Protein AF-F2JYA9-F1 (afdb_monomer_lite)

Structure (mmCIF, N/CA/C/O backbone):
data_AF-F2JYA9-F1
#
_entry.id   AF-F2JYA9-F1
#
loop_
_atom_site.group_PDB
_atom_site.id
_atom_site.type_symbol
_atom_site.label_atom_id
_atom_site.label_alt_id
_atom_site.label_comp_id
_atom_site.label_asym_id
_atom_site.label_entity_id
_atom_site.label_seq_id
_atom_site.pdbx_PDB_ins_code
_atom_site.Cartn_x
_atom_site.Cartn_y
_atom_site.Cartn_z
_atom_site.occupancy
_atom_site.B_iso_or_equiv
_atom_site.auth_seq_id
_atom_site.auth_comp_id
_atom_site.auth_asym_id
_atom_site.auth_atom_id
_atom_site.pdbx_PDB_model_num
ATOM 1 N N . MET A 1 1 ? -6.210 24.241 5.974 1.00 37.47 1 MET A N 1
ATOM 2 C CA . MET A 1 1 ? -5.836 22.935 5.400 1.00 37.47 1 MET A CA 1
ATOM 3 C C . MET A 1 1 ? -5.416 22.070 6.568 1.00 37.47 1 MET A C 1
ATOM 5 O O . MET A 1 1 ? -4.542 22.486 7.319 1.00 37.47 1 MET A O 1
ATOM 9 N N . ALA A 1 2 ? -6.164 21.007 6.847 1.00 42.03 2 ALA A N 1
ATOM 10 C CA . ALA A 1 2 ? -5.868 20.119 7.961 1.00 42.03 2 ALA A CA 1
ATOM 11 C C . ALA A 1 2 ? -4.966 19.018 7.415 1.00 42.03 2 ALA A C 1
ATOM 13 O O . ALA A 1 2 ? -5.499 18.067 6.872 1.00 42.03 2 ALA A O 1
ATOM 14 N N . ASN A 1 3 ? -3.644 19.187 7.529 1.00 52.91 3 ASN A N 1
ATOM 15 C CA . ASN A 1 3 ? -2.699 18.127 7.184 1.00 52.91 3 ASN A CA 1
ATOM 16 C C . ASN A 1 3 ? -3.087 16.875 7.972 1.00 52.91 3 ASN A C 1
ATOM 18 O O . ASN A 1 3 ? -3.099 16.909 9.210 1.00 52.91 3 ASN A O 1
ATOM 22 N N . LEU A 1 4 ? -3.413 15.799 7.265 1.00 63.56 4 LEU A N 1
ATOM 23 C CA . LEU A 1 4 ? -3.600 14.467 7.817 1.00 63.56 4 LEU A CA 1
ATOM 24 C C . LEU A 1 4 ? -2.398 14.127 8.715 1.00 63.56 4 LEU A C 1
ATOM 26 O O . LEU A 1 4 ? -1.294 13.888 8.241 1.00 63.56 4 LEU A O 1
ATOM 30 N N . LYS A 1 5 ? -2.584 14.143 10.041 1.00 73.75 5 LYS A N 1
ATOM 31 C CA . LYS A 1 5 ? -1.550 13.730 11.006 1.00 73.75 5 LYS A CA 1
ATOM 32 C C . LYS A 1 5 ? -1.657 12.234 11.276 1.00 73.75 5 LYS A C 1
ATOM 34 O O . LYS A 1 5 ? -1.834 11.818 12.421 1.00 73.75 5 LYS A O 1
ATOM 39 N N . ALA A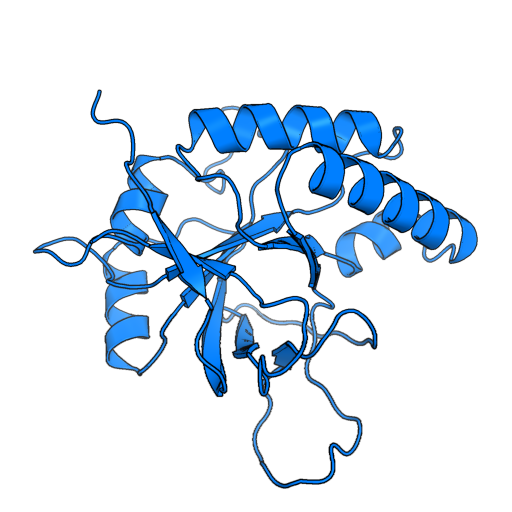 1 6 ? -1.618 11.442 10.211 1.00 84.50 6 ALA A N 1
ATOM 40 C CA . ALA A 1 6 ? -1.611 9.997 10.339 1.00 84.50 6 ALA A CA 1
ATOM 41 C C . ALA A 1 6 ? -0.337 9.537 11.061 1.00 84.50 6 ALA A C 1
ATOM 43 O O . ALA A 1 6 ? 0.747 10.099 10.895 1.00 84.50 6 ALA A O 1
ATOM 44 N N . GLN A 1 7 ? -0.496 8.532 11.909 1.00 90.25 7 GLN A N 1
ATOM 45 C CA . GLN A 1 7 ? 0.574 7.890 12.655 1.00 90.25 7 GLN A CA 1
ATOM 46 C C . GLN A 1 7 ? 0.842 6.507 12.070 1.00 90.25 7 GLN A C 1
ATOM 48 O O . GLN A 1 7 ? 0.035 5.971 11.317 1.00 90.25 7 GLN A O 1
ATOM 53 N N . THR A 1 8 ? 1.984 5.929 12.429 1.00 92.25 8 THR A N 1
ATOM 54 C CA . THR A 1 8 ? 2.369 4.571 12.041 1.00 92.25 8 THR A CA 1
ATOM 55 C C . THR A 1 8 ? 2.335 3.649 13.250 1.00 92.25 8 THR A C 1
ATOM 57 O O . THR A 1 8 ? 2.809 4.008 14.330 1.00 92.25 8 THR A O 1
ATOM 60 N N . GLU A 1 9 ? 1.842 2.433 13.063 1.00 93.69 9 GLU A N 1
ATOM 61 C CA . GLU A 1 9 ? 1.969 1.353 14.037 1.00 93.69 9 GLU A CA 1
ATOM 62 C C . GLU A 1 9 ? 2.222 0.016 13.339 1.00 93.69 9 GLU A C 1
ATOM 64 O O . GLU A 1 9 ? 2.080 -0.113 12.120 1.00 93.69 9 GLU A O 1
ATOM 69 N N . ASN A 1 10 ? 2.622 -0.985 14.122 1.00 92.12 10 ASN A N 1
ATOM 70 C CA . ASN A 1 10 ? 2.734 -2.342 13.610 1.00 92.12 10 ASN A CA 1
ATOM 71 C C . ASN A 1 10 ? 1.337 -2.877 13.313 1.00 92.12 10 ASN A C 1
ATOM 73 O O . ASN A 1 10 ? 0.448 -2.825 14.163 1.00 92.12 10 ASN A O 1
ATOM 77 N N . ALA A 1 11 ? 1.182 -3.449 12.129 1.00 90.75 11 ALA A N 1
ATOM 78 C CA . ALA A 1 11 ? -0.039 -4.123 11.765 1.00 90.75 11 ALA A CA 1
ATOM 79 C C . ALA A 1 11 ? -0.266 -5.351 12.657 1.00 90.75 11 ALA A C 1
ATOM 81 O O . ALA A 1 11 ? 0.679 -6.066 13.011 1.00 90.75 11 ALA A O 1
ATOM 82 N N . LYS A 1 12 ? -1.515 -5.602 13.041 1.00 90.06 12 LYS A N 1
ATOM 83 C CA . LYS A 1 12 ? -1.840 -6.770 13.863 1.00 90.06 12 LYS A CA 1
ATOM 84 C C . LYS A 1 12 ? -1.692 -8.050 13.045 1.00 90.06 12 LYS A C 1
ATOM 86 O O . LYS A 1 12 ? -2.008 -8.079 11.857 1.00 90.06 12 LYS A O 1
ATOM 91 N N . ALA A 1 13 ? -1.223 -9.104 13.705 1.00 85.94 13 ALA A N 1
ATOM 92 C CA . ALA A 1 13 ? -1.225 -10.442 13.134 1.00 85.94 13 ALA A CA 1
ATOM 93 C C . ALA A 1 13 ? -2.662 -10.873 12.820 1.00 85.94 13 ALA A C 1
ATOM 95 O O . ALA A 1 13 ? -3.571 -10.553 13.592 1.00 85.94 13 ALA A O 1
ATOM 96 N N . ASN A 1 14 ? -2.861 -11.597 11.720 1.00 84.62 14 ASN A N 1
ATOM 97 C CA . ASN A 1 14 ? -4.168 -12.133 11.321 1.00 84.62 14 ASN A CA 1
ATOM 98 C C . ASN A 1 14 ? -5.249 -11.062 11.073 1.00 84.62 14 ASN A C 1
ATOM 100 O O . ASN A 1 14 ? -6.431 -11.387 10.951 1.00 84.62 14 ASN A O 1
ATOM 104 N N . ALA A 1 15 ? -4.855 -9.785 10.964 1.00 86.56 15 ALA A N 1
ATOM 105 C CA . ALA A 1 15 ? -5.775 -8.697 10.669 1.00 86.56 15 ALA A CA 1
ATOM 106 C C . ALA A 1 15 ? -6.407 -8.899 9.296 1.00 86.56 15 ALA A C 1
ATOM 108 O O . ALA A 1 15 ? -5.710 -9.219 8.334 1.00 86.56 15 ALA A O 1
ATOM 109 N N . LYS A 1 16 ? -7.713 -8.662 9.193 1.00 88.62 16 LYS A N 1
ATOM 110 C CA . LYS A 1 16 ? -8.458 -8.742 7.934 1.00 88.62 16 LYS A CA 1
ATOM 111 C C . LYS A 1 16 ? -8.564 -7.360 7.295 1.00 88.62 16 LYS A C 1
ATOM 113 O O . LYS A 1 16 ? -8.821 -6.376 7.982 1.00 88.62 16 LYS A O 1
ATOM 118 N N . GLY A 1 17 ? -8.418 -7.272 5.986 1.00 89.31 17 GLY A N 1
ATOM 119 C CA . GLY A 1 17 ? -8.496 -6.043 5.211 1.00 89.31 17 GLY A CA 1
ATOM 120 C C . GLY A 1 17 ? -9.062 -6.276 3.817 1.00 89.31 17 GLY A C 1
ATOM 121 O O . GLY A 1 17 ? -9.385 -7.401 3.433 1.00 89.31 17 GLY A O 1
ATOM 122 N N . PHE A 1 18 ? -9.238 -5.194 3.072 1.00 85.75 18 PHE A N 1
ATOM 123 C CA . PHE A 1 18 ? -9.673 -5.248 1.678 1.00 85.75 18 PHE A CA 1
ATOM 124 C C . PHE A 1 18 ? -8.822 -4.331 0.806 1.00 85.75 18 PHE A C 1
ATOM 126 O O . PHE A 1 18 ? -8.267 -3.352 1.302 1.00 85.75 18 PHE A O 1
ATOM 133 N N . VAL A 1 19 ? -8.730 -4.644 -0.482 1.00 87.88 19 VAL A N 1
ATOM 134 C CA . VAL A 1 19 ? -8.016 -3.853 -1.487 1.00 87.88 19 VAL A CA 1
ATOM 135 C C . VAL A 1 19 ? -9.008 -3.008 -2.279 1.00 87.88 19 VAL A C 1
ATOM 137 O O . VAL A 1 19 ? -10.057 -3.513 -2.683 1.00 87.88 19 VAL A O 1
ATOM 140 N N . ALA A 1 20 ? -8.670 -1.738 -2.495 1.00 85.50 20 ALA A N 1
ATOM 141 C CA . ALA A 1 20 ? -9.471 -0.772 -3.234 1.00 85.50 20 ALA A CA 1
ATOM 142 C C . ALA A 1 20 ? -8.626 -0.016 -4.272 1.00 85.50 20 ALA A C 1
ATOM 144 O O . ALA A 1 20 ? -7.736 0.771 -3.931 1.00 85.50 20 ALA A O 1
ATOM 145 N N . ASP A 1 21 ? -8.962 -0.226 -5.539 1.00 82.56 21 ASP A N 1
ATOM 146 C CA . ASP A 1 21 ? -8.451 0.498 -6.706 1.00 82.56 21 ASP A CA 1
ATOM 147 C C . ASP A 1 21 ? -9.206 1.823 -6.941 1.00 82.56 21 ASP A C 1
ATOM 149 O O . ASP A 1 21 ? -8.619 2.815 -7.379 1.00 82.56 21 ASP A O 1
ATOM 153 N N . GLY A 1 22 ? -10.485 1.877 -6.560 1.00 78.75 22 GLY A N 1
ATOM 154 C CA . GLY A 1 22 ? -11.345 3.061 -6.597 1.00 78.75 22 GLY A CA 1
ATOM 155 C C . GLY A 1 22 ? -11.531 3.782 -5.257 1.00 78.75 22 GLY A C 1
ATOM 156 O O . GLY A 1 22 ? -10.996 3.390 -4.220 1.00 78.75 22 GLY A O 1
ATOM 157 N N . VAL A 1 23 ? -12.329 4.856 -5.288 1.00 82.75 23 VAL A N 1
ATOM 158 C CA . VAL A 1 23 ? -12.627 5.685 -4.109 1.00 82.75 23 VAL A CA 1
ATOM 159 C C . VAL A 1 23 ? -13.373 4.893 -3.042 1.00 82.75 23 VAL A C 1
ATOM 161 O O . VAL A 1 23 ? -14.445 4.336 -3.288 1.00 82.75 23 VAL A O 1
ATOM 164 N N . VAL A 1 24 ? -12.851 4.937 -1.821 1.00 83.69 24 VAL A N 1
ATOM 165 C CA . VAL A 1 24 ? -13.486 4.385 -0.628 1.00 83.69 24 VAL A CA 1
ATOM 166 C C . VAL A 1 24 ? -14.217 5.497 0.109 1.00 83.69 24 VAL A C 1
ATOM 168 O O . VAL A 1 24 ? -13.619 6.387 0.715 1.00 83.69 24 VAL A O 1
ATOM 171 N N . THR A 1 25 ? -15.546 5.452 0.076 1.00 84.69 25 THR A N 1
ATOM 172 C CA . THR A 1 25 ? -16.363 6.387 0.854 1.00 84.69 25 THR A CA 1
ATOM 173 C C . THR A 1 25 ? -16.357 6.012 2.335 1.00 84.69 25 THR A C 1
ATOM 175 O O . THR A 1 25 ? -16.083 4.873 2.717 1.00 84.69 25 THR A O 1
ATOM 178 N N . TYR A 1 26 ? -16.727 6.970 3.184 1.00 80.94 26 TYR A N 1
ATOM 179 C CA . TYR A 1 26 ? -16.923 6.722 4.612 1.00 80.94 26 TYR A CA 1
ATOM 180 C C . TYR A 1 26 ? -17.895 5.562 4.882 1.00 80.94 26 TYR A C 1
ATOM 182 O O . TYR A 1 26 ? -17.612 4.720 5.731 1.00 80.94 26 TYR A O 1
ATOM 190 N N . ASP A 1 27 ? -19.015 5.496 4.156 1.00 80.19 27 ASP A N 1
ATOM 191 C CA . ASP A 1 27 ? -20.022 4.455 4.376 1.00 80.19 27 ASP A CA 1
ATOM 192 C C . ASP A 1 27 ? -19.477 3.064 4.037 1.00 80.19 27 ASP A C 1
ATOM 194 O O . ASP A 1 27 ? -19.716 2.123 4.792 1.00 80.19 27 ASP A O 1
ATOM 198 N N . VAL A 1 28 ? -18.672 2.948 2.973 1.00 85.62 28 VAL A N 1
ATOM 199 C CA . VAL A 1 28 ? -17.975 1.699 2.631 1.00 85.62 28 VAL A CA 1
ATOM 200 C C . VAL A 1 28 ? -16.981 1.331 3.731 1.00 85.62 28 VAL A C 1
ATOM 202 O O . VAL A 1 28 ? -17.030 0.222 4.257 1.00 85.62 28 VAL A O 1
ATOM 205 N N . ALA A 1 29 ? -16.114 2.258 4.145 1.00 87.06 29 ALA A N 1
ATOM 206 C CA . ALA A 1 29 ? -15.124 1.986 5.187 1.00 87.06 29 ALA A CA 1
ATOM 207 C C . ALA A 1 29 ? -15.783 1.542 6.509 1.00 87.06 29 ALA A C 1
ATOM 209 O O . ALA A 1 29 ? -15.346 0.581 7.146 1.00 87.06 29 ALA A O 1
ATOM 210 N N . LYS A 1 30 ? -16.883 2.197 6.894 1.00 86.00 30 LYS A N 1
ATOM 211 C CA . LYS A 1 30 ? -17.660 1.861 8.089 1.00 86.00 30 LYS A CA 1
ATOM 212 C C . LYS A 1 30 ? -18.347 0.498 7.983 1.00 86.00 30 LYS A C 1
ATOM 214 O O . LYS A 1 30 ? -18.369 -0.238 8.971 1.00 86.00 30 LYS A O 1
ATOM 219 N N . ASP A 1 31 ? -18.919 0.170 6.829 1.00 85.81 31 ASP A N 1
ATOM 220 C CA . ASP A 1 31 ? -19.561 -1.126 6.601 1.00 85.81 31 ASP A CA 1
ATOM 221 C C . ASP A 1 31 ? -18.548 -2.268 6.767 1.00 85.81 31 ASP A C 1
ATOM 223 O O . ASP A 1 31 ? -18.742 -3.158 7.597 1.00 85.81 31 ASP A O 1
ATOM 227 N N . TYR A 1 32 ? -17.390 -2.168 6.110 1.00 86.06 32 TYR A N 1
ATOM 228 C CA . TYR A 1 32 ? -16.315 -3.154 6.250 1.00 86.06 32 TYR A CA 1
ATOM 229 C C . TYR A 1 32 ? -15.787 -3.230 7.686 1.00 86.06 32 TYR A C 1
ATOM 231 O O . TYR A 1 32 ? -15.584 -4.325 8.218 1.00 86.06 32 TYR A O 1
ATOM 239 N N . LYS A 1 33 ? -15.648 -2.094 8.378 1.00 91.00 33 LYS A N 1
ATOM 240 C CA . LYS A 1 33 ? -15.293 -2.096 9.802 1.00 91.00 33 LYS A CA 1
ATOM 241 C C . LYS A 1 33 ? -16.298 -2.881 10.647 1.00 91.00 33 LYS A C 1
ATOM 243 O O . LYS A 1 33 ? -15.895 -3.643 11.526 1.00 91.00 33 LYS A O 1
ATOM 248 N N . SER A 1 34 ? -17.596 -2.731 10.374 1.00 87.88 34 SER A N 1
ATOM 249 C CA . SER A 1 34 ? -18.664 -3.455 11.080 1.00 87.88 34 SER A CA 1
ATOM 250 C C . SER A 1 34 ? -18.635 -4.968 10.831 1.00 87.88 34 SER A C 1
ATOM 252 O O . SER A 1 34 ? -19.058 -5.741 11.688 1.00 87.88 34 SER A O 1
ATOM 254 N N . GLN A 1 35 ? -18.055 -5.389 9.705 1.00 85.81 35 GLN A N 1
ATOM 255 C CA . GLN A 1 35 ? -17.828 -6.787 9.335 1.00 85.81 35 GLN A CA 1
ATOM 256 C C . GLN A 1 35 ? -16.493 -7.345 9.868 1.00 85.81 35 GLN A C 1
ATOM 258 O O . GLN A 1 35 ? -16.093 -8.453 9.508 1.00 85.81 35 GLN A O 1
ATOM 263 N N . GLY A 1 36 ? -15.791 -6.591 10.721 1.00 88.31 36 GLY A N 1
ATOM 264 C CA . GLY A 1 36 ? -14.552 -7.023 11.369 1.00 88.31 36 GLY A CA 1
ATOM 265 C C . GLY A 1 36 ? -13.279 -6.762 10.565 1.00 88.31 36 GLY A C 1
ATOM 266 O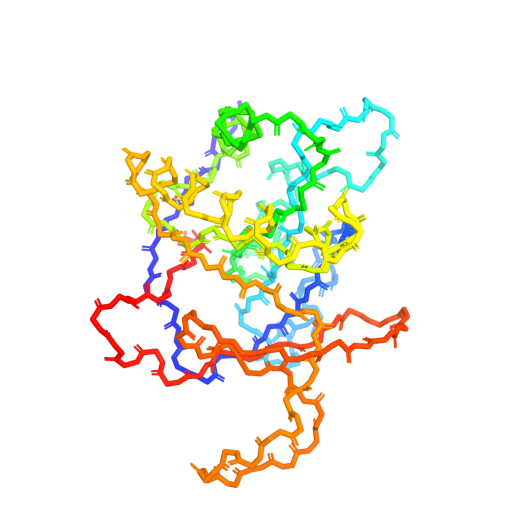 O . GLY A 1 36 ? -12.229 -7.285 10.926 1.00 88.31 36 GLY A O 1
ATOM 267 N N . TYR A 1 37 ? -13.339 -5.963 9.496 1.00 90.06 37 TYR A N 1
ATOM 268 C CA . TYR A 1 37 ? -12.133 -5.525 8.796 1.00 90.06 37 TYR A CA 1
ATOM 269 C C . TYR A 1 37 ? -11.381 -4.478 9.629 1.00 90.06 37 TYR A C 1
ATOM 271 O O . TYR A 1 37 ? -11.962 -3.654 10.340 1.00 90.06 37 TYR A O 1
ATOM 279 N N . GLU A 1 38 ? -10.060 -4.512 9.542 1.00 94.56 38 GLU A N 1
ATOM 280 C CA . GLU A 1 38 ? -9.146 -3.676 10.313 1.00 94.56 38 GLU A CA 1
ATOM 281 C C . GLU A 1 38 ? -8.366 -2.697 9.442 1.00 94.56 38 GLU A C 1
ATOM 283 O O . GLU A 1 38 ? -7.985 -1.642 9.945 1.00 94.56 38 GLU A O 1
ATOM 288 N N . PHE A 1 39 ? -8.171 -2.995 8.154 1.00 94.88 39 PHE A N 1
ATOM 289 C CA . PHE A 1 39 ? -7.450 -2.112 7.241 1.00 94.88 39 PHE A CA 1
ATOM 290 C C . PHE A 1 39 ? -8.026 -2.081 5.820 1.00 94.88 39 PHE A C 1
ATOM 292 O O . PHE A 1 39 ? -8.706 -3.004 5.371 1.00 94.88 39 PHE A O 1
ATOM 299 N N . CYS A 1 40 ? -7.709 -1.004 5.107 1.00 93.94 40 CYS A N 1
ATOM 300 C CA . CYS A 1 40 ? -7.927 -0.821 3.679 1.00 93.94 40 CYS A CA 1
ATOM 301 C C . CYS A 1 40 ? -6.566 -0.685 2.989 1.00 93.94 40 CYS A C 1
ATOM 303 O O . CYS A 1 40 ? -5.764 0.181 3.343 1.00 93.94 40 CYS A O 1
ATOM 305 N N . MET A 1 41 ? -6.319 -1.517 1.985 1.00 94.06 41 MET A N 1
ATOM 306 C CA . MET A 1 41 ? -5.184 -1.406 1.084 1.00 94.06 41 MET A CA 1
ATOM 307 C C . MET A 1 41 ? -5.605 -0.589 -0.140 1.00 94.06 41 MET A C 1
ATOM 309 O O . MET A 1 41 ? -6.376 -1.055 -0.972 1.00 94.06 41 MET A O 1
ATOM 313 N N . ARG A 1 42 ? -5.170 0.668 -0.209 1.00 93.06 42 ARG A N 1
ATOM 314 C CA . ARG A 1 42 ? -5.666 1.658 -1.168 1.00 93.06 42 ARG A CA 1
ATOM 315 C C . ARG A 1 42 ? -4.637 1.929 -2.257 1.00 93.06 42 ARG A C 1
ATOM 317 O O . ARG A 1 42 ? -3.521 2.338 -1.933 1.00 93.06 42 ARG A O 1
ATOM 324 N N . THR A 1 43 ? -5.029 1.776 -3.520 1.00 91.06 43 THR A N 1
ATOM 325 C CA . THR A 1 43 ? -4.173 2.114 -4.664 1.00 91.06 43 THR A CA 1
ATOM 326 C C . THR A 1 43 ? -3.853 3.610 -4.706 1.00 91.06 43 THR A C 1
ATOM 328 O O . THR A 1 43 ? -4.741 4.464 -4.685 1.00 91.06 43 THR A O 1
ATOM 331 N N . ILE A 1 44 ? -2.567 3.934 -4.789 1.00 91.62 44 ILE A N 1
ATOM 332 C CA . ILE A 1 44 ? -2.018 5.273 -4.958 1.00 91.62 44 ILE A CA 1
ATOM 333 C C . ILE A 1 44 ? -1.419 5.354 -6.359 1.00 91.62 44 ILE A C 1
ATOM 335 O O . ILE A 1 44 ? -0.360 4.792 -6.630 1.00 91.62 44 ILE A O 1
ATOM 339 N N . LYS A 1 45 ? -2.101 6.077 -7.249 1.00 87.31 45 LYS A N 1
ATOM 340 C CA . LYS A 1 45 ? -1.625 6.306 -8.616 1.00 87.31 45 LYS A CA 1
ATOM 341 C C . LYS A 1 45 ? -0.455 7.289 -8.624 1.00 87.31 45 LYS A C 1
ATOM 343 O O . LYS A 1 45 ? -0.524 8.336 -7.975 1.00 87.31 45 LYS A O 1
ATOM 348 N N . LEU A 1 46 ? 0.598 6.943 -9.364 1.00 83.62 46 LEU A N 1
ATOM 349 C CA . LEU A 1 46 ? 1.830 7.733 -9.462 1.00 83.62 46 LEU A CA 1
ATOM 350 C C . LEU A 1 46 ? 1.684 8.941 -10.389 1.00 83.62 46 LEU A C 1
ATOM 352 O O . LEU A 1 46 ? 2.202 10.010 -10.076 1.00 83.62 46 LEU A O 1
ATOM 356 N N . ASP A 1 47 ? 0.941 8.770 -11.482 1.00 77.81 47 ASP A N 1
ATOM 357 C CA . ASP A 1 47 ? 0.634 9.817 -12.458 1.00 77.81 47 ASP A CA 1
ATOM 358 C C . ASP A 1 47 ? -0.885 9.893 -12.695 1.00 77.81 47 ASP A C 1
ATOM 360 O O . ASP A 1 47 ? -1.416 9.347 -13.666 1.00 77.81 47 ASP A O 1
ATOM 364 N N . PRO A 1 48 ? -1.634 10.458 -11.736 1.00 76.56 48 PRO A N 1
ATOM 365 C CA . PRO A 1 48 ? -3.072 10.585 -11.871 1.00 76.56 48 PRO A CA 1
ATOM 366 C C . PRO A 1 48 ? -3.420 11.652 -12.911 1.00 76.56 48 PRO A C 1
ATOM 368 O O . PRO A 1 48 ? -2.949 12.784 -12.821 1.00 76.56 48 PRO A O 1
ATOM 371 N N . GLN A 1 49 ? -4.313 11.320 -13.843 1.00 75.19 49 GLN A N 1
ATOM 372 C CA . GLN A 1 49 ? -4.976 12.337 -14.659 1.00 75.19 49 GLN A CA 1
ATOM 373 C C . GLN A 1 49 ? -5.911 13.172 -13.769 1.00 75.19 49 GLN A C 1
ATOM 375 O O . GLN A 1 49 ? -6.554 12.634 -12.865 1.00 75.19 49 GLN A O 1
ATOM 380 N N . ASP A 1 50 ? -5.987 14.484 -14.013 1.00 66.31 50 ASP A N 1
ATOM 381 C CA . ASP A 1 50 ? -6.745 15.429 -13.173 1.00 66.31 50 ASP A CA 1
ATOM 382 C C . ASP A 1 50 ? -8.252 15.111 -13.087 1.00 66.31 50 ASP A C 1
ATOM 384 O O . ASP A 1 50 ? -8.921 15.510 -12.131 1.00 66.31 50 ASP A O 1
ATOM 388 N N . ASP A 1 51 ? -8.798 14.404 -14.075 1.00 74.06 51 ASP A N 1
ATOM 389 C CA . ASP A 1 51 ? -10.208 14.027 -14.176 1.00 74.06 51 ASP A CA 1
ATOM 390 C C . ASP A 1 51 ? -10.504 12.593 -13.717 1.00 74.06 51 ASP A C 1
ATOM 392 O O . ASP A 1 51 ? -11.670 12.195 -13.705 1.00 74.06 51 ASP A O 1
ATOM 396 N N . ASP A 1 52 ? -9.491 11.824 -13.308 1.00 77.56 52 ASP A N 1
ATOM 397 C CA . ASP A 1 52 ? -9.674 10.439 -12.892 1.00 77.56 52 ASP A CA 1
ATOM 398 C C . ASP A 1 52 ? -10.328 10.370 -11.495 1.00 77.56 52 ASP A C 1
ATOM 400 O O . ASP A 1 52 ? -9.699 10.675 -10.474 1.00 77.56 52 ASP A O 1
ATOM 404 N N . PRO A 1 53 ? -11.597 9.924 -11.401 1.00 71.31 53 PRO A N 1
ATOM 405 C CA . PRO A 1 53 ? -12.323 9.907 -10.142 1.00 71.31 53 PRO A CA 1
ATOM 406 C C . PRO A 1 53 ? -11.819 8.825 -9.185 1.00 71.31 53 PRO A C 1
ATOM 408 O O . PRO A 1 53 ? -12.239 8.825 -8.036 1.00 71.31 53 PRO A O 1
ATOM 411 N N . SER A 1 54 ? -10.961 7.897 -9.626 1.00 77.88 54 SER A N 1
ATOM 412 C CA . SER A 1 54 ? -10.378 6.838 -8.788 1.00 77.88 54 SER A CA 1
ATOM 413 C C . SER A 1 54 ? -9.124 7.284 -8.032 1.00 77.88 54 SER A C 1
ATOM 415 O O . SER A 1 54 ? -8.558 6.516 -7.253 1.00 77.88 54 SER A O 1
ATOM 417 N N . VAL A 1 55 ? -8.681 8.523 -8.232 1.00 85.44 55 VAL A N 1
ATOM 418 C CA . VAL A 1 55 ? -7.463 9.065 -7.635 1.00 85.44 55 VAL A CA 1
ATOM 419 C C . VAL A 1 55 ? -7.658 9.310 -6.142 1.00 85.44 55 VAL A C 1
ATOM 421 O O . VAL A 1 55 ? -8.528 10.074 -5.727 1.00 85.44 55 VAL A O 1
ATOM 424 N N . ALA A 1 56 ? -6.801 8.692 -5.325 1.00 87.88 56 ALA A N 1
ATOM 425 C CA . ALA A 1 56 ? -6.849 8.854 -3.878 1.00 87.88 56 ALA A CA 1
ATOM 426 C C . ALA A 1 56 ? -6.664 10.324 -3.472 1.00 87.88 56 ALA A C 1
ATOM 428 O O . ALA A 1 56 ? -5.758 11.001 -3.969 1.00 87.88 56 ALA A O 1
ATOM 429 N N . THR A 1 57 ? -7.485 10.808 -2.539 1.00 89.38 57 THR A N 1
ATOM 430 C CA . THR A 1 57 ? -7.398 12.181 -2.004 1.00 89.38 57 THR A CA 1
ATOM 431 C C . THR A 1 57 ? -7.159 12.185 -0.498 1.00 89.38 57 THR A C 1
ATOM 433 O O . THR A 1 57 ? -7.599 11.279 0.204 1.00 89.38 57 THR A O 1
ATOM 436 N N . GLU A 1 58 ? -6.540 13.241 0.040 1.00 89.50 58 GLU A N 1
ATOM 437 C CA . GLU A 1 58 ? -6.343 13.393 1.495 1.00 89.50 58 GLU A CA 1
ATOM 438 C C . GLU A 1 58 ? -7.667 13.257 2.273 1.00 89.50 58 GLU A C 1
ATOM 440 O O . GLU A 1 58 ? -7.729 12.605 3.315 1.00 89.50 58 GLU A O 1
ATOM 445 N N . ARG A 1 59 ? -8.761 13.818 1.736 1.00 87.06 59 ARG A N 1
ATOM 446 C CA . ARG A 1 59 ? -10.098 13.730 2.341 1.00 87.06 59 ARG A CA 1
ATOM 447 C C . ARG A 1 59 ? -10.614 12.294 2.398 1.00 87.06 59 ARG A C 1
ATOM 449 O O . ARG A 1 59 ? -11.225 11.915 3.394 1.00 87.06 59 ARG A O 1
ATOM 456 N N . GLU A 1 60 ? -10.398 11.523 1.339 1.00 89.06 60 GLU A N 1
ATOM 457 C CA . GLU A 1 60 ? -10.760 10.108 1.293 1.00 89.06 60 GLU A CA 1
ATOM 458 C C . GLU A 1 60 ? -9.979 9.317 2.348 1.00 89.06 60 GLU A C 1
ATOM 460 O O . GLU A 1 60 ? -10.580 8.634 3.174 1.00 89.06 60 GLU A O 1
ATOM 465 N N . LEU A 1 61 ? -8.653 9.478 2.387 1.00 91.81 61 LEU A N 1
ATOM 466 C CA . LEU A 1 61 ? -7.792 8.773 3.341 1.00 91.81 61 LEU A CA 1
ATOM 467 C C . LEU A 1 61 ? -8.122 9.138 4.795 1.00 91.81 61 LEU A C 1
ATOM 469 O O . LEU A 1 61 ? -8.149 8.265 5.665 1.00 91.81 61 LEU A O 1
ATOM 473 N N . PHE A 1 62 ? -8.442 10.409 5.058 1.00 89.56 62 PHE A N 1
ATOM 474 C CA . PHE A 1 62 ? -8.971 10.841 6.351 1.00 89.56 62 PHE A CA 1
ATOM 475 C C . PHE A 1 62 ? -10.285 10.125 6.689 1.00 89.56 62 PHE A C 1
ATOM 477 O O . PHE A 1 62 ? -10.461 9.657 7.814 1.00 89.56 62 PHE A O 1
ATOM 484 N N . GLY A 1 63 ? -11.200 10.020 5.721 1.00 88.00 63 GLY A N 1
ATOM 485 C CA . GLY A 1 63 ? -12.473 9.317 5.871 1.00 88.00 63 GLY A CA 1
ATOM 486 C C . GLY A 1 63 ? -12.306 7.826 6.167 1.00 88.00 63 GLY A C 1
ATOM 487 O O . GLY A 1 63 ? -13.053 7.293 6.982 1.00 88.00 63 GLY A O 1
ATOM 488 N N . ILE A 1 64 ? -11.304 7.167 5.582 1.00 90.69 64 ILE A N 1
ATOM 489 C CA . ILE A 1 64 ? -10.960 5.766 5.877 1.00 90.69 64 ILE A CA 1
ATOM 490 C C . ILE A 1 64 ? -10.461 5.623 7.324 1.00 90.69 64 ILE A C 1
ATOM 492 O O . ILE A 1 64 ? -10.953 4.769 8.066 1.00 90.69 64 ILE A O 1
ATOM 496 N N . MET A 1 65 ? -9.511 6.471 7.734 1.00 92.69 65 MET A N 1
ATOM 497 C CA . MET A 1 65 ? -8.770 6.294 8.990 1.00 92.69 65 MET A CA 1
ATOM 498 C C . MET A 1 65 ? -9.418 6.902 10.232 1.00 92.69 65 MET A C 1
ATOM 500 O O . MET A 1 65 ? -9.132 6.454 11.341 1.00 92.69 65 MET A O 1
ATOM 504 N N . SER A 1 66 ? -10.254 7.930 10.090 1.00 88.50 66 SER A N 1
ATOM 505 C CA . SER A 1 66 ? -10.793 8.652 11.245 1.00 88.50 66 SER A CA 1
ATOM 506 C C . SER A 1 66 ? -11.662 7.739 12.123 1.00 88.50 66 SER A C 1
ATOM 508 O O . SER A 1 66 ? -12.400 6.892 11.627 1.00 88.50 66 SER A O 1
ATOM 510 N N . THR A 1 67 ? -11.580 7.906 13.443 1.00 78.81 67 THR A N 1
ATOM 511 C CA . THR A 1 67 ? -12.287 7.093 14.452 1.00 78.81 67 THR A CA 1
ATOM 512 C C . THR A 1 67 ? -13.585 7.745 14.953 1.00 78.81 67 THR A C 1
ATOM 514 O O . THR A 1 67 ? -14.304 7.174 15.775 1.00 78.81 67 THR A O 1
ATOM 517 N N . GLY A 1 68 ? -13.900 8.955 14.471 1.00 69.12 68 GLY A N 1
ATOM 518 C CA . GLY A 1 68 ? -15.033 9.769 14.914 1.00 69.12 68 GLY A CA 1
ATOM 519 C C . GLY A 1 68 ? -16.307 9.620 14.075 1.00 69.12 68 GLY A C 1
ATOM 520 O O . GLY A 1 68 ? -16.409 8.803 13.161 1.00 69.12 68 GLY A O 1
ATOM 521 N N . LYS A 1 69 ? -17.310 10.463 14.366 1.00 59.50 69 LYS A N 1
ATOM 522 C CA . LYS A 1 69 ? -18.529 10.562 13.546 1.00 59.50 69 LYS A CA 1
ATOM 523 C C . LYS A 1 69 ? -18.145 10.995 12.126 1.00 59.50 69 LYS A C 1
ATOM 525 O O . LYS A 1 69 ? -17.818 12.160 11.924 1.00 59.50 69 LYS A O 1
ATOM 530 N N . GLY A 1 70 ? -18.204 10.070 11.169 1.00 64.06 70 GLY A N 1
ATOM 531 C CA . GLY A 1 70 ? -17.785 10.313 9.785 1.00 64.06 70 GLY A CA 1
ATOM 532 C C . GLY A 1 70 ? -16.452 9.670 9.384 1.00 64.06 70 GLY A C 1
ATOM 533 O O . GLY A 1 70 ? -15.983 9.956 8.287 1.00 64.06 70 GLY A O 1
ATOM 534 N N . GLY A 1 71 ? -15.854 8.820 10.230 1.00 73.94 71 GLY A N 1
ATOM 535 C CA . GLY A 1 71 ? -14.654 8.047 9.905 1.00 73.94 71 GLY A CA 1
ATOM 536 C C . GLY A 1 71 ? -14.831 6.520 9.958 1.00 73.94 71 GLY A C 1
ATOM 537 O O . GLY A 1 71 ? -15.574 5.992 10.787 1.00 73.94 71 GLY A O 1
ATOM 538 N N . GLY A 1 72 ? -14.164 5.809 9.051 1.00 81.12 72 GLY A N 1
ATOM 539 C CA . GLY A 1 72 ? -14.256 4.358 8.883 1.00 81.12 72 GLY A CA 1
ATOM 540 C C . GLY A 1 72 ? -13.505 3.535 9.931 1.00 81.12 72 GLY A C 1
ATOM 541 O O . GLY A 1 72 ? -13.754 2.338 10.044 1.00 81.12 72 GLY A O 1
ATOM 542 N N . ALA A 1 73 ? -12.621 4.156 10.720 1.00 89.44 73 ALA A N 1
ATOM 543 C CA . ALA A 1 73 ? -11.791 3.502 11.735 1.00 89.44 73 ALA A CA 1
ATOM 544 C C . ALA A 1 73 ? -11.012 2.274 11.209 1.00 89.44 73 ALA A C 1
ATOM 546 O O . ALA A 1 73 ? -10.839 1.272 11.922 1.00 89.44 73 ALA A O 1
ATOM 547 N N . LEU A 1 74 ? -10.570 2.344 9.951 1.00 94.19 74 LEU A N 1
ATOM 548 C CA . LEU A 1 74 ? -9.696 1.365 9.313 1.00 94.19 74 LEU A CA 1
ATOM 549 C C . LEU A 1 74 ? -8.284 1.928 9.217 1.00 94.19 74 LEU A C 1
ATOM 551 O O . LEU A 1 74 ? -8.098 3.095 8.885 1.00 94.19 74 LEU A O 1
ATOM 555 N N . SER A 1 75 ? -7.278 1.093 9.427 1.00 96.06 75 SER A N 1
ATOM 556 C CA . SER A 1 75 ? -5.912 1.463 9.075 1.00 96.06 75 SER A CA 1
ATOM 557 C C . SER A 1 75 ? -5.737 1.510 7.554 1.00 96.06 75 SER A C 1
ATOM 559 O O . SER A 1 75 ? -6.467 0.858 6.807 1.00 96.06 75 SER A O 1
ATOM 561 N N . LEU A 1 76 ? -4.760 2.270 7.076 1.00 95.50 76 LEU A N 1
ATOM 562 C CA . LEU A 1 76 ? -4.469 2.450 5.659 1.00 95.50 76 LEU A CA 1
ATOM 563 C C . LEU A 1 76 ? -3.140 1.791 5.281 1.00 95.50 76 LEU A C 1
ATOM 565 O O . LEU A 1 76 ? -2.112 2.021 5.923 1.00 95.50 76 LEU A O 1
ATOM 569 N N . MET A 1 77 ? -3.152 1.031 4.190 1.00 95.38 77 MET A N 1
ATOM 570 C CA . MET A 1 77 ? -1.955 0.522 3.523 1.00 95.38 77 MET A CA 1
ATOM 571 C C . MET A 1 77 ? -1.897 1.030 2.077 1.00 95.38 77 MET A C 1
ATOM 573 O O . MET A 1 77 ? -2.806 0.730 1.308 1.00 95.38 77 MET A O 1
ATOM 577 N N . PRO A 1 78 ? -0.864 1.779 1.670 1.00 94.31 78 PRO A N 1
ATOM 578 C CA . PRO A 1 78 ? -0.717 2.202 0.280 1.00 94.31 78 PRO A CA 1
ATOM 579 C C . PRO A 1 78 ? -0.324 1.029 -0.621 1.00 94.31 78 PRO A C 1
ATOM 581 O O . PRO A 1 78 ? 0.679 0.364 -0.357 1.00 94.31 78 PRO A O 1
ATOM 584 N N . LEU A 1 79 ? -1.094 0.811 -1.683 1.00 92.56 79 LEU A N 1
ATOM 585 C CA . LEU A 1 79 ? -0.760 -0.070 -2.801 1.00 92.56 79 LEU A CA 1
ATOM 586 C C . LEU A 1 79 ? -0.356 0.779 -4.000 1.00 92.56 79 LEU A C 1
ATOM 588 O O . LEU A 1 79 ? -0.931 1.836 -4.227 1.00 92.56 79 LEU A O 1
ATOM 592 N N . VAL A 1 80 ? 0.636 0.342 -4.754 1.00 90.88 80 VAL A N 1
ATOM 593 C CA . VAL A 1 80 ? 1.221 1.092 -5.858 1.00 90.88 80 VAL A CA 1
ATOM 594 C C . VAL A 1 80 ? 1.284 0.176 -7.060 1.00 90.88 80 VAL A C 1
ATOM 596 O O . VAL A 1 80 ? 1.822 -0.924 -6.973 1.00 90.88 80 VAL A O 1
ATOM 599 N N . GLU A 1 81 ? 0.741 0.645 -8.170 1.00 87.12 81 GLU A N 1
ATOM 600 C CA . GLU A 1 81 ? 0.854 -0.012 -9.466 1.00 87.12 81 GLU A CA 1
ATOM 601 C C . GLU A 1 81 ? 2.072 0.563 -10.193 1.00 87.12 81 GLU A C 1
ATOM 603 O O . GLU A 1 81 ? 2.326 1.769 -10.123 1.00 87.12 81 GLU A O 1
ATOM 608 N N . ALA A 1 82 ? 2.839 -0.292 -10.863 1.00 79.94 82 ALA A N 1
ATOM 609 C CA . ALA A 1 82 ? 3.903 0.145 -11.754 1.00 79.94 82 ALA A CA 1
ATOM 610 C C . ALA A 1 82 ? 3.271 0.722 -13.024 1.00 79.94 82 ALA A C 1
ATOM 612 O O . ALA A 1 82 ? 2.440 0.067 -13.655 1.00 79.94 82 ALA A O 1
ATOM 613 N N . VAL A 1 83 ? 3.627 1.958 -13.378 1.00 71.88 83 VAL A N 1
ATOM 614 C CA . VAL A 1 83 ? 2.881 2.717 -14.400 1.00 71.88 83 VAL A CA 1
ATOM 615 C C . VAL A 1 83 ? 3.699 2.914 -15.669 1.00 71.88 83 VAL A C 1
ATOM 617 O O . VAL A 1 83 ? 3.136 3.068 -16.753 1.00 71.88 83 VAL A O 1
ATOM 620 N N . THR A 1 84 ? 5.027 2.912 -15.567 1.00 68.81 84 THR A N 1
ATOM 621 C CA . THR A 1 84 ? 5.892 3.228 -16.702 1.00 68.81 84 THR A CA 1
ATOM 622 C C . THR A 1 84 ? 6.985 2.187 -16.884 1.00 68.81 84 THR A C 1
ATOM 624 O O . THR A 1 84 ? 7.538 1.682 -15.918 1.00 68.81 84 THR A O 1
ATOM 627 N N . GLU A 1 85 ? 7.375 1.916 -18.136 1.00 62.44 85 GLU A N 1
ATOM 628 C CA . GLU A 1 85 ? 8.613 1.167 -18.417 1.00 62.44 85 GLU A CA 1
ATOM 629 C C . GLU A 1 85 ? 9.875 1.973 -18.029 1.00 62.44 85 GLU A C 1
ATOM 631 O O . GLU A 1 85 ? 10.993 1.509 -18.268 1.00 62.44 85 GLU A O 1
ATOM 636 N N . GLN A 1 86 ? 9.720 3.197 -17.498 1.00 62.09 86 GLN A N 1
ATOM 637 C CA . GLN A 1 86 ? 10.843 4.008 -17.035 1.00 62.09 86 GLN A CA 1
ATOM 638 C C . GLN A 1 86 ? 11.472 3.388 -15.781 1.00 62.09 86 GLN A C 1
ATOM 640 O O . GLN A 1 86 ? 10.937 2.476 -15.155 1.00 62.09 86 GLN A O 1
ATOM 645 N N . GLU A 1 87 ? 12.664 3.878 -15.445 1.00 75.19 87 GLU A N 1
ATOM 646 C CA . GLU A 1 87 ? 13.455 3.418 -14.305 1.00 75.19 87 GLU A CA 1
ATOM 647 C C . GLU A 1 87 ? 12.630 3.494 -13.009 1.00 75.19 87 GLU A C 1
ATOM 649 O O . GLU A 1 87 ? 12.003 4.519 -12.727 1.00 75.19 87 GLU A O 1
ATOM 654 N N . ALA A 1 88 ? 12.678 2.444 -12.180 1.00 80.94 88 ALA A N 1
ATOM 655 C CA . ALA A 1 88 ? 11.924 2.349 -10.924 1.00 80.94 88 ALA A CA 1
ATOM 656 C C . ALA A 1 88 ? 12.149 3.557 -9.992 1.00 80.94 88 ALA A C 1
ATOM 658 O O . ALA A 1 88 ? 11.291 3.909 -9.181 1.00 80.94 88 ALA A O 1
ATOM 659 N N . ALA A 1 89 ? 13.295 4.231 -10.130 1.00 79.06 89 ALA A N 1
ATOM 660 C CA . ALA A 1 89 ? 13.623 5.463 -9.425 1.00 79.06 89 ALA A CA 1
ATOM 661 C C . ALA A 1 89 ? 12.660 6.627 -9.733 1.00 79.06 89 ALA A C 1
ATOM 663 O O . ALA A 1 89 ? 12.348 7.411 -8.834 1.00 79.06 89 ALA A O 1
ATOM 664 N N . THR A 1 90 ? 12.180 6.758 -10.973 1.00 84.12 90 THR A N 1
ATOM 665 C CA . THR A 1 90 ? 11.236 7.815 -11.364 1.00 84.12 90 THR A CA 1
ATOM 666 C C . THR A 1 90 ? 9.866 7.571 -10.750 1.00 84.12 90 THR A C 1
ATOM 668 O O . THR A 1 90 ? 9.319 8.469 -10.102 1.00 84.12 90 THR A O 1
ATOM 671 N N . ASP A 1 91 ? 9.352 6.349 -10.881 1.00 85.31 91 ASP A N 1
ATOM 672 C CA . ASP A 1 91 ? 8.087 5.934 -10.273 1.00 85.31 91 ASP A CA 1
ATOM 673 C C . ASP A 1 91 ? 8.142 6.134 -8.749 1.00 85.31 91 ASP A C 1
ATOM 675 O O . ASP A 1 91 ? 7.231 6.712 -8.147 1.00 85.31 91 ASP A O 1
ATOM 679 N N . ALA A 1 92 ? 9.260 5.772 -8.116 1.00 83.06 92 ALA A N 1
ATOM 680 C CA . ALA A 1 92 ? 9.413 5.910 -6.676 1.00 83.06 92 ALA A CA 1
ATOM 681 C C . ALA A 1 92 ? 9.520 7.382 -6.239 1.00 83.06 92 ALA A C 1
ATOM 683 O O . ALA A 1 92 ? 8.920 7.782 -5.239 1.00 83.06 92 ALA A O 1
ATOM 684 N N . ALA A 1 93 ? 10.210 8.232 -7.003 1.00 85.75 93 ALA A N 1
ATOM 685 C CA . ALA A 1 93 ? 10.265 9.668 -6.736 1.00 85.75 93 ALA A CA 1
ATOM 686 C C . ALA A 1 93 ? 8.886 10.341 -6.862 1.00 85.75 93 ALA A C 1
ATOM 688 O O . ALA A 1 93 ? 8.550 11.221 -6.060 1.00 85.75 93 ALA A O 1
ATOM 689 N N . ASN A 1 94 ? 8.078 9.929 -7.842 1.00 88.00 94 ASN A N 1
ATOM 690 C CA . ASN A 1 94 ? 6.706 10.408 -8.007 1.00 88.00 94 ASN A CA 1
ATOM 691 C C . ASN A 1 94 ? 5.809 9.932 -6.860 1.00 88.00 94 ASN A C 1
ATOM 693 O O . ASN A 1 94 ? 5.050 10.735 -6.307 1.00 88.00 94 ASN A O 1
ATOM 697 N N . LEU A 1 95 ? 5.972 8.678 -6.424 1.00 89.12 95 LEU A N 1
ATOM 698 C CA . LEU A 1 95 ? 5.277 8.157 -5.253 1.00 89.12 95 LEU A CA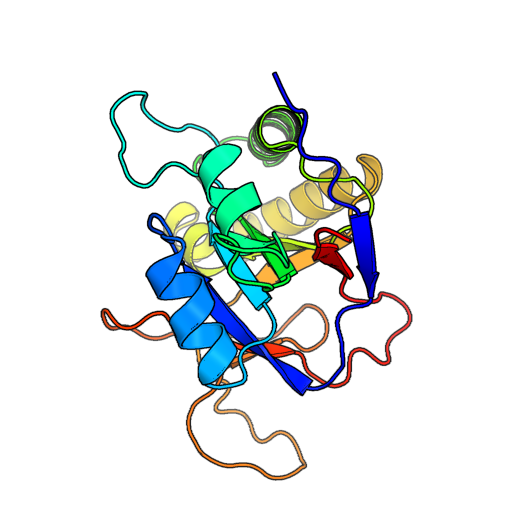 1
ATOM 699 C C . LEU A 1 95 ? 5.549 9.011 -4.019 1.00 89.12 95 LEU A C 1
ATOM 701 O O . LEU A 1 95 ? 4.604 9.419 -3.355 1.00 89.12 95 LEU A O 1
ATOM 705 N N . LEU A 1 96 ? 6.811 9.319 -3.709 1.00 88.56 96 LEU A N 1
ATOM 706 C CA . LEU A 1 96 ? 7.145 10.078 -2.499 1.00 88.56 96 LEU A CA 1
ATOM 707 C C . LEU A 1 96 ? 6.463 11.446 -2.454 1.00 88.56 96 LEU A C 1
ATOM 709 O O . LEU A 1 96 ? 5.881 11.804 -1.429 1.00 88.56 96 LEU A O 1
ATOM 713 N N . LYS A 1 97 ? 6.469 12.179 -3.574 1.00 89.25 97 LYS A N 1
ATOM 714 C CA . LYS A 1 97 ? 5.742 13.453 -3.689 1.00 89.25 97 LYS A CA 1
ATOM 715 C C . LYS A 1 97 ? 4.248 13.251 -3.459 1.00 89.25 97 LYS A C 1
ATOM 717 O O . LYS A 1 97 ? 3.603 14.057 -2.791 1.00 89.25 97 LYS A O 1
ATOM 722 N N . ARG A 1 98 ? 3.686 12.165 -3.996 1.00 89.88 98 ARG A N 1
ATOM 723 C CA . ARG A 1 98 ? 2.270 11.845 -3.825 1.00 89.88 98 ARG A CA 1
ATOM 724 C C . ARG A 1 98 ? 1.930 11.509 -2.375 1.00 89.88 98 ARG A C 1
ATOM 726 O O . ARG A 1 98 ? 0.931 12.010 -1.871 1.00 89.88 98 ARG A O 1
ATOM 733 N N . LEU A 1 99 ? 2.751 10.708 -1.700 1.00 91.19 99 LEU A N 1
ATOM 734 C CA . LEU A 1 99 ? 2.570 10.355 -0.290 1.00 91.19 99 LEU A CA 1
ATOM 735 C C . LEU A 1 99 ? 2.614 11.596 0.608 1.00 91.19 99 LEU A C 1
ATOM 737 O O . LEU A 1 99 ? 1.789 11.712 1.512 1.00 91.19 99 LEU A O 1
ATOM 741 N N . GLU A 1 100 ? 3.511 12.545 0.319 1.00 89.00 100 GLU A N 1
ATOM 742 C CA . GLU A 1 100 ? 3.589 13.826 1.029 1.00 89.00 100 GLU A CA 1
ATOM 743 C C . GLU A 1 100 ? 2.298 14.641 0.869 1.00 89.00 100 GLU A C 1
ATOM 745 O O . GLU A 1 100 ? 1.717 15.074 1.865 1.00 89.00 100 GLU A O 1
ATOM 750 N N . VAL A 1 101 ? 1.794 14.785 -0.363 1.00 89.00 101 VAL A N 1
ATOM 751 C CA . VAL A 1 101 ? 0.521 15.479 -0.646 1.00 89.00 101 VAL A CA 1
ATOM 752 C C . VAL A 1 101 ? -0.666 14.791 0.033 1.00 89.00 101 VAL A C 1
ATOM 754 O O . VAL A 1 101 ? -1.604 15.454 0.472 1.00 89.00 101 VAL A O 1
ATOM 757 N N . LEU A 1 102 ? -0.634 13.463 0.129 1.00 90.19 102 LEU A N 1
ATOM 758 C CA . LEU A 1 102 ? -1.666 12.664 0.786 1.00 90.19 102 LEU A CA 1
ATOM 759 C C . LEU A 1 102 ? -1.543 12.641 2.316 1.00 90.19 102 LEU A C 1
ATOM 761 O O . LEU A 1 102 ? -2.423 12.085 2.973 1.00 90.19 102 LEU A O 1
ATOM 765 N N . GLY A 1 103 ? -0.480 13.218 2.885 1.00 89.56 103 GLY A N 1
ATOM 766 C CA . GLY A 1 103 ? -0.218 13.210 4.324 1.00 89.56 103 GLY A CA 1
ATOM 767 C C . GLY A 1 103 ? 0.028 11.809 4.890 1.00 89.56 103 GLY A C 1
ATOM 768 O O . GLY A 1 103 ? -0.301 11.529 6.044 1.00 89.56 103 GLY A O 1
ATOM 769 N N . ILE A 1 104 ? 0.578 10.910 4.073 1.00 90.62 104 ILE A N 1
ATOM 770 C CA . ILE A 1 104 ? 0.934 9.556 4.489 1.00 90.62 104 ILE A CA 1
ATOM 771 C C . ILE A 1 104 ? 2.276 9.610 5.246 1.00 90.62 104 ILE A C 1
ATOM 773 O O . ILE A 1 104 ? 3.243 10.177 4.735 1.00 90.62 104 ILE A O 1
ATOM 777 N N . PRO A 1 105 ? 2.364 9.054 6.469 1.00 90.88 105 PRO A N 1
ATOM 778 C CA . PRO A 1 105 ? 3.558 9.174 7.293 1.00 90.88 105 PRO A CA 1
ATOM 779 C C . PRO A 1 105 ? 4.680 8.249 6.815 1.00 90.88 105 PRO A C 1
ATOM 781 O O . PRO A 1 105 ? 4.437 7.195 6.230 1.00 90.88 105 PRO A O 1
ATOM 784 N N . LEU A 1 106 ? 5.917 8.612 7.162 1.00 89.44 106 LEU A N 1
ATOM 785 C CA . LEU A 1 106 ? 7.078 7.728 7.045 1.00 89.44 106 LEU A CA 1
ATOM 786 C C . LEU A 1 106 ? 6.915 6.460 7.901 1.00 89.44 106 LEU A C 1
ATOM 788 O O . LEU A 1 106 ? 6.082 6.399 8.812 1.00 89.44 106 LEU A O 1
ATOM 792 N N . ASN A 1 107 ? 7.794 5.476 7.672 1.00 88.94 107 ASN A N 1
ATOM 793 C CA . ASN A 1 107 ? 7.863 4.235 8.447 1.00 88.94 107 ASN A CA 1
ATOM 794 C C . ASN A 1 107 ? 6.560 3.414 8.377 1.00 88.94 107 ASN A C 1
ATOM 796 O O . ASN A 1 107 ? 6.094 2.849 9.368 1.00 88.94 107 ASN A O 1
ATOM 800 N N . ILE A 1 108 ? 5.956 3.363 7.193 1.00 91.56 108 ILE A N 1
ATOM 801 C CA . ILE A 1 108 ? 4.894 2.416 6.841 1.00 91.56 108 ILE A CA 1
ATOM 802 C C . ILE A 1 108 ? 5.381 1.472 5.741 1.00 91.56 108 ILE A C 1
ATOM 804 O O . ILE A 1 108 ? 6.402 1.733 5.098 1.00 91.56 108 ILE A O 1
ATOM 808 N N . THR A 1 109 ? 4.645 0.389 5.509 1.00 92.44 109 THR A N 1
ATOM 809 C CA . THR A 1 109 ? 4.889 -0.502 4.375 1.00 92.44 109 THR A CA 1
ATOM 810 C C . THR A 1 109 ? 4.193 0.033 3.123 1.00 92.44 109 THR A C 1
ATOM 812 O O . THR A 1 109 ? 2.979 0.233 3.135 1.00 92.44 109 THR A O 1
ATOM 815 N N . LEU A 1 110 ? 4.957 0.241 2.050 1.00 91.38 110 LEU A N 1
ATOM 816 C CA . LEU A 1 110 ? 4.445 0.532 0.711 1.00 91.38 110 LEU A CA 1
ATOM 817 C C . LEU A 1 110 ? 4.382 -0.771 -0.079 1.00 91.38 110 LEU A C 1
ATOM 819 O O . LEU A 1 110 ? 5.384 -1.481 -0.179 1.00 91.38 110 LEU A O 1
ATOM 823 N N . TRP A 1 111 ? 3.211 -1.087 -0.619 1.00 92.69 111 TRP A N 1
ATOM 824 C CA . TRP A 1 111 ? 2.982 -2.321 -1.358 1.00 92.69 111 TRP A CA 1
ATOM 825 C C . TRP A 1 111 ? 3.105 -2.062 -2.852 1.00 92.69 111 TRP A C 1
ATOM 827 O O . TRP A 1 111 ? 2.418 -1.192 -3.370 1.00 92.69 111 TRP A O 1
ATOM 837 N N . LEU A 1 112 ? 3.963 -2.809 -3.537 1.00 89.06 112 LEU A N 1
ATOM 838 C CA . LEU A 1 112 ? 4.063 -2.806 -4.993 1.00 89.06 112 LEU A CA 1
ATOM 839 C C . LEU A 1 112 ? 3.220 -3.951 -5.554 1.00 89.06 112 LEU A C 1
ATOM 841 O O . LEU A 1 112 ? 3.392 -5.099 -5.138 1.00 89.06 112 LEU A O 1
ATOM 845 N N . ASP A 1 113 ? 2.313 -3.643 -6.472 1.00 88.50 113 ASP A N 1
ATOM 846 C CA . ASP A 1 113 ? 1.487 -4.638 -7.141 1.00 88.50 113 ASP A CA 1
ATOM 847 C C . ASP A 1 113 ? 2.301 -5.419 -8.181 1.00 88.50 113 ASP A C 1
ATOM 849 O O . ASP A 1 113 ? 2.773 -4.881 -9.182 1.00 88.50 113 ASP A O 1
ATOM 853 N N . GLU A 1 114 ? 2.475 -6.715 -7.956 1.00 84.81 114 GLU A N 1
ATOM 854 C CA . GLU A 1 114 ? 3.228 -7.580 -8.857 1.00 84.81 114 GLU A CA 1
ATOM 855 C C . GLU A 1 114 ? 2.482 -7.912 -10.142 1.00 84.81 114 GLU A C 1
ATOM 857 O O . GLU A 1 114 ? 3.129 -8.297 -11.118 1.00 84.81 114 GLU A O 1
ATOM 862 N N . GLU A 1 115 ? 1.153 -7.815 -10.146 1.00 84.88 115 GLU A N 1
ATOM 863 C CA . GLU A 1 115 ? 0.364 -8.026 -11.357 1.00 84.88 115 GLU A CA 1
ATOM 864 C C . GLU A 1 115 ? 0.675 -6.911 -12.364 1.00 84.88 115 GLU A C 1
ATOM 866 O O . GLU A 1 115 ? 1.123 -7.216 -13.472 1.00 84.88 115 GLU A O 1
ATOM 871 N N . SER A 1 116 ? 0.649 -5.647 -11.927 1.00 85.50 116 SER A N 1
ATOM 872 C CA . SER A 1 116 ? 1.058 -4.500 -12.749 1.00 85.50 116 SER A CA 1
ATOM 873 C C . SER A 1 116 ? 2.489 -4.615 -13.301 1.00 85.50 116 SER A C 1
ATOM 875 O O . SER A 1 116 ? 2.724 -4.329 -14.472 1.00 85.50 116 SER A O 1
ATOM 877 N N . LEU A 1 117 ? 3.453 -5.123 -12.518 1.00 86.38 117 LEU A N 1
ATOM 878 C CA . LEU A 1 117 ? 4.826 -5.350 -13.000 1.00 86.38 117 LEU A CA 1
ATOM 879 C C . LEU A 1 117 ? 4.900 -6.404 -14.106 1.00 86.38 117 LEU A C 1
ATOM 881 O O . LEU A 1 117 ? 5.675 -6.267 -15.055 1.00 86.38 117 LEU A O 1
ATOM 885 N N . LYS A 1 118 ? 4.135 -7.489 -13.962 1.00 87.19 118 LYS A N 1
ATOM 886 C CA . LYS A 1 118 ? 4.094 -8.566 -14.955 1.00 87.19 118 LYS A CA 1
ATOM 887 C C . LYS A 1 118 ? 3.456 -8.095 -16.246 1.00 87.19 118 LYS A C 1
ATOM 889 O O . LYS A 1 118 ? 3.949 -8.458 -17.311 1.00 87.19 118 LYS A O 1
ATOM 894 N N . GLU A 1 119 ? 2.401 -7.297 -16.156 1.00 86.75 119 GLU A N 1
ATOM 895 C CA . GLU A 1 119 ? 1.774 -6.681 -17.322 1.00 86.75 119 GLU A CA 1
ATOM 896 C C . GLU A 1 119 ? 2.748 -5.729 -18.019 1.00 86.75 119 GLU A C 1
ATOM 898 O O . GLU A 1 119 ? 3.009 -5.879 -19.212 1.00 86.75 119 GLU A O 1
ATOM 903 N N . LEU A 1 120 ? 3.375 -4.831 -17.257 1.00 86.88 120 LEU A N 1
ATOM 904 C CA . LEU A 1 120 ? 4.308 -3.833 -17.770 1.00 86.88 120 LEU A CA 1
ATOM 905 C C . LEU A 1 120 ? 5.529 -4.451 -18.468 1.00 86.88 120 LEU A C 1
ATOM 907 O O . LEU A 1 120 ? 5.957 -3.988 -19.523 1.00 86.88 120 LEU A O 1
ATOM 911 N N . HIS A 1 121 ? 6.106 -5.507 -17.896 1.00 87.19 121 HIS A N 1
ATOM 912 C CA . HIS A 1 121 ? 7.303 -6.154 -18.437 1.00 87.19 121 HIS A CA 1
ATOM 913 C C . HIS A 1 121 ? 7.008 -7.424 -19.239 1.00 87.19 121 HIS A C 1
ATOM 915 O O . HIS A 1 121 ? 7.931 -8.185 -19.525 1.00 87.19 121 HIS A O 1
ATOM 921 N N . ASN A 1 122 ? 5.751 -7.664 -19.626 1.00 87.12 122 ASN A N 1
ATOM 922 C CA . ASN A 1 122 ? 5.331 -8.860 -20.368 1.00 87.12 122 ASN A CA 1
ATOM 923 C C . ASN A 1 122 ? 5.820 -10.174 -19.724 1.00 87.12 122 ASN A C 1
ATOM 925 O O . ASN A 1 122 ? 6.227 -11.108 -20.414 1.00 87.12 122 ASN A O 1
ATOM 929 N N . SER A 1 123 ? 5.793 -10.242 -18.391 1.00 83.75 123 SER A N 1
ATOM 930 C CA . SER A 1 123 ? 6.276 -11.372 -17.582 1.00 83.75 123 SER A CA 1
ATOM 931 C C . SER A 1 123 ? 7.773 -11.695 -17.740 1.00 83.75 123 SER A C 1
ATOM 933 O O . SER A 1 123 ? 8.196 -12.817 -17.462 1.00 83.75 123 SER A O 1
ATOM 935 N N . ASP A 1 124 ? 8.599 -10.731 -18.161 1.00 89.12 124 ASP A N 1
ATOM 936 C CA . ASP A 1 124 ? 10.059 -10.867 -18.143 1.00 89.12 124 ASP A CA 1
ATOM 937 C C . ASP A 1 124 ? 10.588 -10.806 -16.700 1.00 89.12 124 ASP A C 1
ATOM 939 O O . ASP A 1 124 ? 10.770 -9.736 -16.116 1.00 89.12 124 ASP A O 1
ATOM 943 N N . GLU A 1 125 ? 10.855 -11.979 -16.128 1.00 87.56 125 GLU A N 1
ATOM 944 C CA . GLU A 1 125 ? 11.331 -12.142 -14.750 1.00 87.56 125 GLU A CA 1
ATOM 945 C C . GLU A 1 125 ? 12.637 -11.389 -14.456 1.00 87.56 125 GLU A C 1
ATOM 947 O O . GLU A 1 125 ? 12.832 -10.919 -13.334 1.00 87.56 125 GLU A O 1
ATOM 952 N N . ALA A 1 126 ? 13.532 -11.227 -15.437 1.00 88.81 126 ALA A N 1
ATOM 953 C CA . ALA A 1 126 ? 14.777 -10.494 -15.220 1.00 88.81 126 ALA A CA 1
ATOM 954 C C . ALA A 1 126 ? 14.498 -8.998 -15.043 1.00 88.81 126 ALA A C 1
ATOM 956 O O . ALA A 1 126 ? 15.013 -8.384 -14.107 1.00 88.81 126 ALA A O 1
ATOM 957 N N . ARG A 1 127 ? 13.636 -8.428 -15.893 1.00 88.06 127 ARG A N 1
ATOM 958 C CA . ARG A 1 127 ? 13.237 -7.014 -15.804 1.00 88.06 127 ARG A CA 1
ATOM 959 C C . ARG A 1 127 ? 12.401 -6.748 -14.555 1.00 88.06 127 ARG A C 1
ATOM 961 O O . ARG A 1 127 ? 12.672 -5.781 -13.850 1.00 88.06 127 ARG A O 1
ATOM 968 N N . ILE A 1 128 ? 11.469 -7.644 -14.225 1.00 88.00 128 ILE A N 1
ATOM 969 C CA . ILE A 1 128 ? 10.670 -7.575 -12.992 1.00 88.00 128 ILE A CA 1
ATOM 970 C C . ILE A 1 128 ? 11.579 -7.587 -11.763 1.00 88.00 128 ILE A C 1
ATOM 972 O O . ILE A 1 128 ? 11.408 -6.761 -10.867 1.00 88.00 128 ILE A O 1
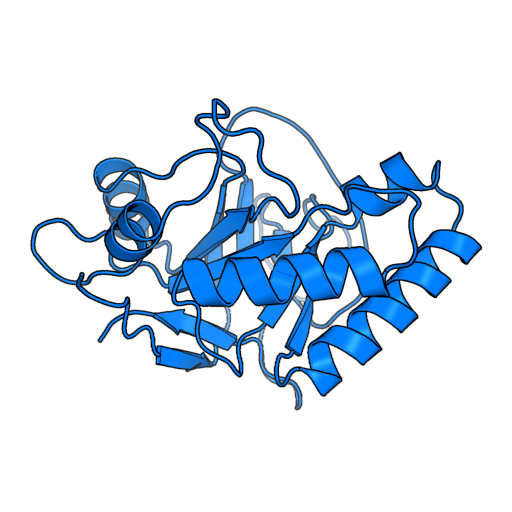ATOM 976 N N . LYS A 1 129 ? 12.561 -8.494 -11.711 1.00 87.56 129 LYS A N 1
ATOM 977 C CA . LYS A 1 129 ? 13.507 -8.560 -10.595 1.00 87.56 129 LYS A CA 1
ATOM 978 C C . LYS A 1 129 ? 14.330 -7.278 -10.477 1.00 87.56 129 LYS A C 1
ATOM 980 O O . LYS A 1 129 ? 14.434 -6.739 -9.380 1.00 87.56 129 LYS A O 1
ATOM 985 N N . THR A 1 130 ? 14.882 -6.780 -11.584 1.00 89.19 130 THR A N 1
ATOM 986 C CA . THR A 1 130 ? 15.627 -5.512 -11.593 1.00 89.19 130 THR A CA 1
ATOM 987 C C . THR A 1 130 ? 14.769 -4.366 -11.065 1.00 89.19 130 THR A C 1
ATOM 989 O O . THR A 1 130 ? 15.200 -3.659 -10.157 1.00 89.19 130 THR A O 1
ATOM 992 N N . TYR A 1 131 ? 13.531 -4.241 -11.547 1.00 89.88 131 TYR A N 1
ATOM 993 C CA . TYR A 1 131 ? 12.608 -3.208 -11.085 1.00 89.88 131 TYR A CA 1
ATOM 994 C C . TYR A 1 131 ? 12.337 -3.317 -9.576 1.00 89.88 131 TYR A C 1
ATOM 996 O O . TYR A 1 131 ? 12.385 -2.320 -8.859 1.00 89.88 131 TYR A O 1
ATOM 1004 N N . ARG A 1 132 ? 12.079 -4.529 -9.063 1.00 87.44 132 ARG A N 1
ATOM 1005 C CA . ARG A 1 132 ? 11.831 -4.779 -7.629 1.00 87.44 132 ARG A CA 1
ATOM 1006 C C . ARG A 1 132 ? 13.012 -4.399 -6.747 1.00 87.44 132 ARG A C 1
ATOM 1008 O O . ARG A 1 132 ? 12.811 -3.776 -5.702 1.00 87.44 132 ARG A O 1
ATOM 1015 N N . ASP A 1 133 ? 14.217 -4.785 -7.158 1.00 87.12 133 ASP A N 1
ATOM 1016 C CA . ASP A 1 133 ? 15.448 -4.498 -6.422 1.00 87.12 133 ASP A CA 1
ATOM 1017 C C . ASP A 1 133 ? 15.670 -2.976 -6.333 1.00 87.12 133 ASP A C 1
ATOM 1019 O O . ASP A 1 133 ? 15.914 -2.444 -5.246 1.00 87.12 133 ASP A O 1
ATOM 1023 N N . GLU A 1 134 ? 15.502 -2.262 -7.449 1.00 88.25 134 GLU A N 1
ATOM 1024 C CA . GLU A 1 134 ? 15.641 -0.801 -7.517 1.00 88.25 134 GLU A CA 1
ATOM 1025 C C . GLU A 1 134 ? 14.550 -0.067 -6.726 1.00 88.25 134 GLU A C 1
ATOM 1027 O O . GLU A 1 134 ? 14.846 0.843 -5.945 1.00 88.25 134 GLU A O 1
ATOM 1032 N N . TRP A 1 135 ? 13.292 -0.488 -6.874 1.00 86.69 135 TRP A N 1
ATOM 1033 C CA . TRP A 1 135 ? 12.162 0.052 -6.121 1.00 86.69 135 TRP A CA 1
ATOM 1034 C C . TRP A 1 135 ? 12.373 -0.083 -4.614 1.00 86.69 135 TRP A C 1
ATOM 1036 O O . TRP A 1 135 ? 12.201 0.873 -3.854 1.00 86.69 135 TRP A O 1
ATOM 1046 N N . THR A 1 136 ? 12.774 -1.275 -4.175 1.00 87.31 136 THR A N 1
ATOM 1047 C CA . THR A 1 136 ? 12.992 -1.579 -2.760 1.00 87.31 136 THR A CA 1
ATOM 1048 C C . THR A 1 136 ? 14.113 -0.739 -2.179 1.00 87.31 136 THR A C 1
ATOM 1050 O O . THR A 1 136 ? 13.944 -0.158 -1.105 1.00 87.31 136 THR A O 1
ATOM 1053 N N . ASP A 1 137 ? 15.238 -0.636 -2.887 1.00 83.75 137 ASP A N 1
ATOM 1054 C CA . ASP A 1 137 ? 16.362 0.198 -2.467 1.00 83.75 137 ASP A CA 1
ATOM 1055 C C . ASP A 1 137 ? 15.934 1.665 -2.303 1.00 83.75 137 ASP A C 1
ATOM 1057 O O . ASP A 1 137 ? 16.247 2.299 -1.291 1.00 83.75 137 ASP A O 1
ATOM 1061 N N . PHE A 1 138 ? 15.140 2.190 -3.238 1.00 86.81 138 PHE A N 1
ATOM 1062 C CA . PHE A 1 138 ? 14.644 3.562 -3.167 1.00 86.81 138 PHE A CA 1
ATOM 1063 C C . PHE A 1 138 ? 13.682 3.786 -1.991 1.00 86.81 138 PHE A C 1
ATOM 1065 O O . PHE A 1 138 ? 13.855 4.726 -1.209 1.00 86.81 138 PHE A O 1
ATOM 1072 N N . VAL A 1 139 ? 12.684 2.915 -1.831 1.00 86.00 139 VAL A N 1
ATOM 1073 C CA . VAL A 1 139 ? 11.666 3.006 -0.771 1.00 86.00 139 VAL A CA 1
ATOM 1074 C C . VAL A 1 139 ? 12.300 2.903 0.620 1.00 86.00 139 VAL A C 1
ATOM 1076 O O . VAL A 1 139 ? 11.963 3.686 1.513 1.00 86.00 139 VAL A O 1
ATOM 1079 N N . ILE A 1 140 ? 13.271 2.003 0.796 1.00 86.38 140 ILE A N 1
ATOM 1080 C CA . ILE A 1 140 ? 14.009 1.856 2.058 1.00 86.38 140 ILE A CA 1
ATOM 1081 C C . ILE A 1 140 ? 14.844 3.103 2.351 1.00 86.38 140 ILE A C 1
ATOM 1083 O O . ILE A 1 140 ? 14.795 3.625 3.468 1.00 86.38 140 ILE A O 1
ATOM 1087 N N . LYS A 1 141 ? 15.572 3.632 1.358 1.00 85.81 141 LYS A N 1
ATOM 1088 C CA . LYS A 1 141 ? 16.342 4.881 1.509 1.00 85.81 141 LYS A CA 1
ATOM 1089 C C . LYS A 1 141 ? 15.458 6.073 1.871 1.00 85.81 141 LYS A C 1
ATOM 1091 O O . LYS A 1 141 ? 15.906 6.962 2.591 1.00 85.81 141 LYS A O 1
ATOM 1096 N N . ALA A 1 142 ? 14.208 6.074 1.416 1.00 84.88 142 ALA A N 1
ATOM 1097 C CA . ALA A 1 142 ? 13.219 7.092 1.743 1.00 84.88 142 ALA A CA 1
ATOM 1098 C C . ALA A 1 142 ? 12.584 6.933 3.141 1.00 84.88 142 ALA A C 1
ATOM 1100 O O . ALA A 1 142 ? 11.800 7.789 3.550 1.00 84.88 142 ALA A O 1
ATOM 1101 N N . GLY A 1 143 ? 12.924 5.882 3.897 1.00 84.50 143 GLY A N 1
ATOM 1102 C CA . GLY A 1 143 ? 12.447 5.671 5.269 1.00 84.50 143 GLY A CA 1
ATOM 1103 C C . GLY A 1 143 ? 11.141 4.881 5.380 1.00 84.50 143 GLY A C 1
ATOM 1104 O O . GLY A 1 143 ? 10.450 4.973 6.400 1.00 84.50 143 GLY A O 1
ATOM 1105 N N . TYR A 1 144 ? 10.796 4.112 4.350 1.00 88.31 144 TYR A N 1
ATOM 1106 C CA . TYR A 1 144 ? 9.652 3.203 4.327 1.00 88.31 144 TYR A CA 1
ATOM 1107 C C . TYR A 1 144 ? 10.112 1.742 4.312 1.00 88.31 144 TYR A C 1
ATOM 1109 O O . TYR A 1 144 ? 11.279 1.437 4.072 1.00 88.31 144 TYR A O 1
ATOM 1117 N N . SER A 1 145 ? 9.175 0.825 4.533 1.00 87.62 145 SER A N 1
ATOM 1118 C CA . SER A 1 145 ? 9.371 -0.598 4.239 1.00 87.62 145 SER A CA 1
ATOM 1119 C C . SER A 1 145 ? 8.732 -0.928 2.892 1.00 87.62 145 SER A C 1
ATOM 1121 O O . SER A 1 145 ? 7.687 -0.373 2.560 1.00 87.62 145 SER A O 1
ATOM 1123 N N . ALA A 1 146 ? 9.309 -1.860 2.139 1.00 86.62 146 ALA A N 1
ATOM 1124 C CA . ALA A 1 146 ? 8.712 -2.361 0.903 1.00 86.62 146 ALA A CA 1
ATOM 1125 C C . ALA A 1 146 ? 7.961 -3.678 1.155 1.00 86.62 146 ALA A C 1
ATOM 1127 O O . ALA A 1 146 ? 8.418 -4.530 1.922 1.00 86.62 146 ALA A O 1
ATOM 1128 N N . GLY A 1 147 ? 6.808 -3.835 0.515 1.00 87.56 147 GLY A N 1
ATOM 1129 C CA . GLY A 1 147 ? 6.047 -5.077 0.434 1.00 87.56 147 GLY A CA 1
ATOM 1130 C C . GLY A 1 147 ? 5.613 -5.336 -1.004 1.00 87.56 147 GLY A C 1
ATOM 1131 O O . GLY A 1 147 ? 5.568 -4.416 -1.818 1.00 87.56 147 GLY A O 1
ATOM 1132 N N . TYR A 1 148 ? 5.274 -6.583 -1.312 1.00 87.50 148 TYR A N 1
ATOM 1133 C CA . TYR A 1 148 ? 4.799 -6.970 -2.637 1.00 87.50 148 TYR A CA 1
ATOM 1134 C C . TYR A 1 148 ? 3.414 -7.580 -2.526 1.00 87.50 148 TYR A C 1
ATOM 1136 O O . TYR A 1 148 ? 3.203 -8.533 -1.773 1.00 87.50 148 TYR A O 1
ATOM 1144 N N . TYR A 1 149 ? 2.470 -7.014 -3.263 1.00 86.12 149 TYR A N 1
ATOM 1145 C CA . TYR A 1 149 ? 1.113 -7.517 -3.359 1.00 86.12 149 TYR A CA 1
ATOM 1146 C C . TYR A 1 149 ? 0.986 -8.356 -4.625 1.00 86.12 149 TYR A C 1
ATOM 1148 O O . TYR A 1 149 ? 1.380 -7.933 -5.701 1.00 86.12 149 TYR A O 1
ATOM 1156 N N . LYS A 1 150 ? 0.471 -9.576 -4.493 1.00 76.44 150 LYS A N 1
ATOM 1157 C CA . LYS A 1 150 ? 0.472 -10.573 -5.576 1.00 76.44 150 LYS A CA 1
ATOM 1158 C C . LYS A 1 150 ? -0.895 -10.830 -6.199 1.00 76.44 150 LYS A C 1
ATOM 1160 O O . LYS A 1 150 ? -1.032 -11.748 -7.004 1.00 76.44 150 LYS A O 1
ATOM 1165 N N . GLY A 1 151 ? -1.903 -10.052 -5.810 1.00 60.34 151 GLY A N 1
ATOM 1166 C CA . GLY A 1 151 ? -3.193 -10.035 -6.494 1.00 60.34 151 GLY A CA 1
ATOM 1167 C C . GLY A 1 151 ? -4.073 -11.284 -6.367 1.00 60.34 151 GLY A C 1
ATOM 1168 O O . GLY A 1 151 ? -5.145 -11.281 -6.975 1.00 60.34 151 GLY A O 1
ATOM 1169 N N . GLY A 1 152 ? -3.706 -12.330 -5.604 1.00 47.75 152 GLY A N 1
ATOM 1170 C CA . GLY A 1 152 ? -4.533 -13.546 -5.534 1.00 47.75 152 GLY A CA 1
ATOM 1171 C C . GLY A 1 152 ? -4.433 -14.424 -4.294 1.00 47.75 152 GLY A C 1
ATOM 1172 O O . GLY A 1 152 ? -3.605 -14.213 -3.409 1.00 47.75 152 GLY A O 1
ATOM 1173 N N . LEU A 1 153 ? -5.394 -15.345 -4.197 1.00 41.19 153 LEU A N 1
ATOM 1174 C CA . LEU A 1 153 ? -5.613 -16.255 -3.075 1.00 41.19 153 LEU A CA 1
ATOM 1175 C C . LEU A 1 153 ? -4.522 -17.329 -3.038 1.00 41.19 153 LEU A C 1
ATOM 1177 O O . LEU A 1 153 ? -4.191 -17.919 -4.062 1.00 41.19 153 LEU A O 1
ATOM 1181 N N . CYS A 1 154 ? -3.977 -17.593 -1.851 1.00 33.06 154 CYS A N 1
ATOM 1182 C CA . CYS A 1 154 ? -2.953 -18.615 -1.658 1.00 33.06 154 CYS A CA 1
ATOM 1183 C C . CYS A 1 154 ? -3.598 -20.012 -1.734 1.00 33.06 154 CYS A C 1
ATOM 1185 O O . CYS A 1 154 ? -4.358 -20.372 -0.840 1.00 33.06 154 CYS A O 1
ATOM 1187 N N . ASP A 1 155 ? -3.296 -20.793 -2.778 1.00 30.12 155 ASP A N 1
ATOM 1188 C CA . ASP A 1 155 ? -3.679 -22.217 -2.894 1.00 30.12 155 ASP A CA 1
ATOM 1189 C C . ASP A 1 155 ? -2.474 -23.159 -2.696 1.00 30.12 155 ASP A C 1
ATOM 1191 O O . ASP A 1 155 ? -2.423 -24.286 -3.184 1.00 30.12 155 ASP A O 1
ATOM 1195 N N . CYS A 1 156 ? -1.463 -22.699 -1.957 1.00 24.78 156 CYS A N 1
ATOM 1196 C CA . CYS A 1 156 ? -0.394 -23.557 -1.469 1.00 24.78 156 CYS A CA 1
ATOM 1197 C C . CYS A 1 156 ? -0.633 -23.811 0.011 1.00 24.78 156 CYS A C 1
ATOM 1199 O O . CYS A 1 156 ? -0.767 -22.879 0.797 1.00 24.78 156 CYS A O 1
ATOM 1201 N N . SER A 1 157 ? -0.682 -25.090 0.372 1.00 30.11 157 SER A N 1
ATOM 1202 C CA . SER A 1 157 ? -0.824 -25.598 1.730 1.00 30.11 157 SER A CA 1
ATOM 1203 C C . SER A 1 157 ? 0.133 -24.909 2.709 1.00 30.11 157 SER A C 1
ATOM 1205 O O . SER A 1 157 ? 1.244 -25.387 2.949 1.00 30.11 157 SER A O 1
ATOM 1207 N N . CYS A 1 158 ? -0.320 -23.828 3.333 1.00 24.52 158 CYS A N 1
ATOM 1208 C CA . CYS A 1 158 ? 0.193 -23.425 4.623 1.00 24.52 158 CYS A CA 1
ATOM 1209 C C . CYS A 1 158 ? -0.299 -24.494 5.601 1.00 24.52 158 CYS A C 1
ATOM 1211 O O . CYS A 1 158 ? -1.474 -24.555 5.964 1.00 24.52 158 CYS A O 1
ATOM 1213 N N . THR A 1 159 ? 0.593 -25.388 6.024 1.00 27.83 159 THR A N 1
ATOM 1214 C CA . THR A 1 159 ? 0.484 -25.928 7.382 1.00 27.83 159 THR A CA 1
ATOM 1215 C C . THR A 1 159 ? 0.456 -24.694 8.290 1.00 27.83 159 THR A C 1
ATOM 1217 O O . THR A 1 159 ? 1.486 -24.056 8.447 1.00 27.83 159 THR A O 1
ATOM 1220 N N . SER A 1 160 ? -0.677 -24.205 8.781 1.00 28.91 160 SER A N 1
ATOM 1221 C CA . SER A 1 160 ? -1.806 -24.917 9.369 1.00 28.91 160 SER A CA 1
ATOM 1222 C C . SER A 1 160 ? -3.151 -24.200 9.153 1.00 28.91 160 SER A C 1
ATOM 1224 O O . SER A 1 160 ? -3.294 -23.039 9.515 1.00 28.91 160 SER A O 1
ATOM 1226 N N . THR A 1 161 ? -4.146 -24.960 8.676 1.00 33.56 161 THR A N 1
ATOM 1227 C CA . THR A 1 161 ? -5.608 -24.797 8.876 1.00 33.56 161 THR A CA 1
ATOM 1228 C C . THR A 1 161 ? -6.228 -23.399 8.704 1.00 33.56 161 THR A C 1
ATOM 1230 O O . THR A 1 161 ? -6.322 -22.641 9.663 1.00 33.56 161 THR A O 1
ATOM 1233 N N . SER A 1 162 ? -6.793 -23.122 7.524 1.00 31.75 162 SER A N 1
ATOM 1234 C CA . SER A 1 162 ? -8.190 -22.661 7.291 1.00 31.75 162 SER A CA 1
ATOM 1235 C C . SER A 1 162 ? -8.356 -22.336 5.794 1.00 31.75 162 SER A C 1
ATOM 1237 O O . SER A 1 162 ? -7.442 -21.809 5.174 1.00 31.75 162 SER A O 1
ATOM 1239 N N . ASP A 1 163 ? -9.326 -22.920 5.093 1.00 35.19 163 ASP A N 1
ATOM 1240 C CA . ASP A 1 163 ? -10.732 -22.504 4.927 1.00 35.19 163 ASP A CA 1
ATOM 1241 C C . ASP A 1 163 ? -10.942 -21.101 4.310 1.00 35.19 163 ASP A C 1
ATOM 1243 O O . ASP A 1 163 ? -10.672 -20.071 4.919 1.00 35.19 163 ASP A O 1
ATOM 1247 N N . ASN A 1 164 ? -11.571 -21.108 3.124 1.00 32.97 164 ASN A N 1
ATOM 1248 C CA . ASN A 1 164 ? -12.353 -20.029 2.500 1.00 32.97 164 ASN A CA 1
ATOM 1249 C C . ASN A 1 164 ? -11.630 -18.777 1.960 1.00 32.97 164 ASN A C 1
ATOM 1251 O O . ASN A 1 164 ? -11.982 -17.653 2.310 1.00 32.97 164 ASN A O 1
ATOM 1255 N N . GLY A 1 165 ? -10.732 -18.960 0.988 1.00 36.00 165 GLY A N 1
ATOM 1256 C CA . GLY A 1 165 ? -10.529 -17.983 -0.092 1.00 36.00 165 GLY A CA 1
ATOM 1257 C C . GLY A 1 165 ? -10.165 -16.545 0.313 1.00 36.00 165 GLY A C 1
ATOM 1258 O O . GLY A 1 165 ? -10.753 -15.606 -0.219 1.00 36.00 165 GLY A O 1
ATOM 1259 N N . SER A 1 166 ? -9.179 -16.367 1.206 1.00 34.91 166 SER A N 1
ATOM 1260 C CA . SER A 1 166 ? -8.529 -15.075 1.521 1.00 34.91 166 SER A CA 1
ATOM 1261 C C . SER A 1 166 ? -7.031 -15.090 1.158 1.00 34.91 166 SER A C 1
ATOM 1263 O O . SER A 1 166 ? -6.364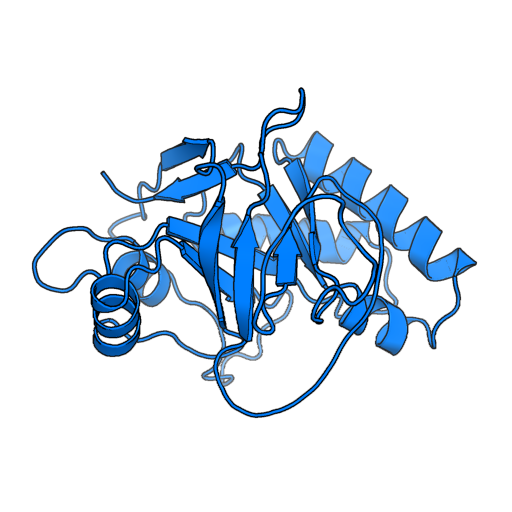 -16.108 1.346 1.00 34.91 166 SER A O 1
ATOM 1265 N N . THR A 1 167 ? -6.481 -13.988 0.629 1.00 44.66 167 THR A N 1
ATOM 1266 C CA . THR A 1 167 ? -5.031 -13.836 0.386 1.00 44.66 167 THR A CA 1
ATOM 1267 C C . THR A 1 167 ? -4.340 -13.523 1.706 1.00 44.66 167 THR A C 1
ATOM 1269 O O . THR A 1 167 ? -4.693 -12.534 2.338 1.00 44.66 167 THR A O 1
ATOM 1272 N N . VAL A 1 168 ? -3.343 -14.306 2.121 1.00 46.28 168 VAL A N 1
ATOM 1273 C CA . VAL A 1 168 ? -2.557 -14.020 3.333 1.00 46.28 168 VAL A CA 1
ATOM 1274 C C . VAL A 1 168 ? -1.265 -13.285 2.951 1.00 46.28 168 VAL A C 1
ATOM 1276 O O . VAL A 1 168 ? -0.453 -13.799 2.189 1.00 46.28 168 VAL A O 1
ATOM 1279 N N . LEU A 1 169 ? -1.067 -12.077 3.477 1.00 46.38 169 LEU A N 1
ATOM 1280 C CA . LEU A 1 169 ? 0.171 -11.303 3.405 1.00 46.38 169 LEU A CA 1
ATOM 1281 C C . LEU A 1 169 ? 1.126 -11.819 4.480 1.00 46.38 169 LEU A C 1
ATOM 1283 O O . LEU A 1 169 ? 1.146 -11.328 5.612 1.00 46.38 169 LEU A O 1
ATOM 1287 N N . GLU A 1 170 ? 1.904 -12.833 4.135 1.00 41.62 170 GLU A N 1
ATOM 1288 C CA . GLU A 1 170 ? 3.123 -13.171 4.867 1.00 41.62 170 GLU A CA 1
ATOM 1289 C C . GLU A 1 170 ? 4.325 -12.457 4.236 1.00 41.62 170 GLU A C 1
ATOM 1291 O O . GLU A 1 170 ? 4.183 -11.740 3.249 1.00 41.62 170 GLU A O 1
ATOM 1296 N N . ALA A 1 171 ? 5.489 -12.557 4.880 1.00 35.28 171 ALA A N 1
ATOM 1297 C CA . ALA A 1 171 ? 6.743 -11.908 4.485 1.00 35.28 171 ALA A CA 1
ATOM 1298 C C . ALA A 1 171 ? 6.998 -11.908 2.950 1.00 35.28 171 ALA A C 1
ATOM 1300 O O . ALA A 1 171 ? 6.541 -12.813 2.255 1.00 35.28 171 ALA A O 1
ATOM 1301 N N . PRO A 1 172 ? 7.734 -10.919 2.401 1.00 31.97 172 PRO A N 1
ATOM 1302 C CA . PRO A 1 172 ? 7.809 -10.693 0.955 1.00 31.97 172 PRO A CA 1
ATOM 1303 C C . PRO A 1 172 ? 8.442 -11.876 0.186 1.00 31.97 172 PRO A C 1
ATOM 1305 O O . PRO A 1 172 ? 9.661 -11.977 0.148 1.00 31.97 172 PRO A O 1
ATOM 1308 N N . GLU A 1 173 ? 7.613 -12.771 -0.384 1.00 26.53 173 GLU A N 1
ATOM 1309 C CA . GLU A 1 173 ? 7.628 -13.382 -1.744 1.00 26.53 173 GLU A CA 1
ATOM 1310 C C . GLU A 1 173 ? 6.707 -14.649 -1.859 1.00 26.53 173 GLU A C 1
ATOM 1312 O O . GLU A 1 173 ? 6.574 -15.392 -0.898 1.00 26.53 173 GLU A O 1
ATOM 1317 N N . CYS A 1 174 ? 6.101 -14.931 -3.044 1.00 24.53 174 CYS A N 1
ATOM 1318 C CA . CYS A 1 174 ? 5.272 -16.133 -3.388 1.00 24.53 174 CYS A CA 1
ATOM 1319 C C . CYS A 1 174 ? 3.848 -15.941 -4.046 1.00 24.53 174 CYS A C 1
ATOM 1321 O O . CYS A 1 174 ? 2.943 -15.648 -3.285 1.00 24.53 174 CYS A O 1
ATOM 1323 N N . GLY A 1 175 ? 3.636 -16.050 -5.395 1.00 28.11 175 GLY A N 1
ATOM 1324 C CA . GLY A 1 175 ? 2.393 -15.769 -6.225 1.00 28.11 175 GLY A CA 1
ATOM 1325 C C . GLY A 1 175 ? 1.071 -16.481 -5.813 1.00 28.11 175 GLY A C 1
ATOM 1326 O O . GLY A 1 175 ? 1.131 -17.315 -4.927 1.00 28.11 175 GLY A O 1
ATOM 1327 N N . VAL A 1 176 ? -0.152 -16.296 -6.369 1.00 29.97 176 VAL A N 1
ATOM 1328 C CA . VAL A 1 176 ? -0.683 -16.006 -7.736 1.00 29.97 176 VAL A CA 1
ATOM 1329 C C . VAL A 1 176 ? -2.185 -15.572 -7.653 1.00 29.97 176 VAL A C 1
ATOM 1331 O O . VAL A 1 176 ? -2.823 -15.877 -6.653 1.00 29.97 176 VAL A O 1
ATOM 1334 N N . GLY A 1 177 ? -2.715 -14.903 -8.703 1.00 29.80 177 GLY A N 1
ATOM 1335 C CA . GLY A 1 177 ? -3.959 -14.093 -8.863 1.00 29.80 177 GLY A CA 1
ATOM 1336 C C . GLY A 1 177 ? -5.385 -14.704 -8.777 1.00 29.80 177 GLY A C 1
ATOM 1337 O O . GLY A 1 177 ? -5.539 -15.913 -8.645 1.00 29.80 177 GLY A O 1
ATOM 1338 N N . LEU A 1 178 ? -6.428 -13.839 -8.859 1.00 37.34 178 LEU A N 1
ATOM 1339 C CA . LEU A 1 178 ? -7.616 -13.914 -9.767 1.00 37.34 178 LEU A CA 1
ATOM 1340 C C . LEU A 1 178 ? -8.758 -12.881 -9.476 1.00 37.34 178 LEU A C 1
ATOM 1342 O O . LEU A 1 178 ? -8.781 -12.197 -8.457 1.00 37.34 178 LEU A O 1
ATOM 1346 N N . ASN A 1 179 ? -9.686 -12.794 -10.448 1.00 26.86 179 ASN A N 1
ATOM 1347 C CA . ASN A 1 179 ? -10.622 -11.724 -10.858 1.00 26.86 179 ASN A CA 1
ATOM 1348 C C . ASN A 1 179 ? -11.970 -11.556 -10.108 1.00 26.86 179 ASN A C 1
ATOM 1350 O O . ASN A 1 179 ? -12.546 -12.528 -9.628 1.00 26.86 179 ASN A O 1
ATOM 1354 N N . GLY A 1 180 ? -12.569 -10.356 -10.234 1.00 28.34 180 GLY A N 1
ATOM 1355 C CA . GLY A 1 180 ? -14.028 -10.123 -10.178 1.00 28.34 180 GLY A CA 1
ATOM 1356 C C . GLY A 1 180 ? -14.479 -9.045 -9.182 1.00 28.34 180 GLY A C 1
ATOM 1357 O O . GLY A 1 180 ? -14.155 -9.139 -8.006 1.00 28.34 180 GLY A O 1
ATOM 1358 N N . HIS A 1 181 ? -15.244 -8.050 -9.659 1.00 34.69 181 HIS A N 1
ATOM 1359 C CA . HIS A 1 181 ? -15.693 -6.800 -9.003 1.00 34.69 181 HIS A CA 1
ATOM 1360 C C . HIS A 1 181 ? -16.397 -6.935 -7.630 1.00 34.69 181 HIS A C 1
ATOM 1362 O O . HIS A 1 181 ? -17.574 -6.621 -7.456 1.00 34.69 181 HIS A O 1
ATOM 1368 N N . THR A 1 182 ? -15.616 -7.334 -6.638 1.00 46.75 182 THR A N 1
ATOM 1369 C CA . THR A 1 182 ? -15.876 -7.353 -5.198 1.00 46.75 182 THR A CA 1
ATOM 1370 C C . THR A 1 182 ? -14.549 -6.917 -4.582 1.00 46.75 182 THR A C 1
ATOM 1372 O O . THR A 1 182 ? -13.512 -7.415 -5.018 1.00 46.75 182 THR A O 1
ATOM 1375 N N . LEU A 1 183 ? -14.532 -5.966 -3.639 1.00 61.09 183 LEU A N 1
ATOM 1376 C CA . LEU A 1 183 ? -13.272 -5.504 -3.032 1.00 61.09 183 LEU A CA 1
ATOM 1377 C C . LEU A 1 183 ? -12.474 -6.724 -2.537 1.00 61.09 183 LEU A C 1
ATOM 1379 O O . LEU A 1 183 ? -12.985 -7.522 -1.743 1.00 61.09 183 LEU A O 1
ATOM 1383 N N . LYS A 1 184 ? -11.253 -6.914 -3.063 1.00 74.62 184 LYS A N 1
ATOM 1384 C CA . LYS A 1 184 ? -10.464 -8.134 -2.827 1.00 74.62 184 LYS A CA 1
ATOM 1385 C C . LYS A 1 184 ? -10.145 -8.217 -1.336 1.00 74.62 184 LYS A C 1
ATOM 1387 O O . LYS A 1 184 ? -9.547 -7.296 -0.789 1.00 74.62 184 LYS A O 1
ATOM 1392 N N . THR A 1 185 ? -10.553 -9.291 -0.662 1.00 81.06 185 THR A N 1
ATOM 1393 C CA . THR A 1 185 ? -10.235 -9.485 0.761 1.00 81.06 185 THR A CA 1
ATOM 1394 C C . THR A 1 185 ? -8.813 -10.008 0.914 1.00 81.06 185 THR A C 1
ATOM 1396 O O . THR A 1 185 ? -8.359 -10.856 0.147 1.00 81.06 185 THR A O 1
ATOM 1399 N N . VAL A 1 186 ? -8.117 -9.493 1.918 1.00 83.31 186 VAL A N 1
ATOM 1400 C CA . VAL A 1 186 ? -6.729 -9.818 2.223 1.00 83.31 186 VAL A CA 1
ATOM 1401 C C . VAL A 1 186 ? -6.556 -9.893 3.737 1.00 83.31 186 VAL A C 1
ATOM 1403 O O . VAL A 1 186 ? -7.173 -9.129 4.470 1.00 83.31 186 VAL A O 1
ATOM 1406 N N . SER A 1 187 ? -5.729 -10.803 4.227 1.00 84.69 187 SER A N 1
ATOM 1407 C CA . SER A 1 187 ? -5.385 -10.923 5.641 1.00 84.69 187 SER A CA 1
ATOM 1408 C C . SER A 1 187 ? -3.889 -10.732 5.824 1.00 84.69 187 SER A C 1
ATOM 1410 O O . SER A 1 187 ? -3.115 -11.059 4.937 1.00 84.69 187 SER A O 1
ATOM 1412 N N . ILE A 1 188 ? -3.453 -10.229 6.967 1.00 80.88 188 ILE A N 1
ATOM 1413 C CA . ILE A 1 188 ? -2.037 -10.231 7.350 1.00 80.88 188 ILE A CA 1
ATOM 1414 C C . ILE A 1 188 ? -1.737 -11.572 8.002 1.00 80.88 188 ILE A C 1
ATOM 1416 O O . ILE A 1 188 ? -2.553 -12.037 8.783 1.00 80.88 188 ILE A O 1
ATOM 1420 N N . GLY A 1 189 ? -0.595 -12.191 7.715 1.00 79.69 189 GLY A N 1
ATOM 1421 C CA . GLY A 1 189 ? -0.173 -13.392 8.435 1.00 79.69 189 GLY A CA 1
ATOM 1422 C C . GLY A 1 189 ? 0.304 -13.083 9.858 1.00 79.69 189 GLY A C 1
ATOM 1423 O O . GLY A 1 189 ? -0.112 -12.114 10.496 1.00 79.69 189 GLY A O 1
ATOM 1424 N N . GLU A 1 190 ? 1.253 -13.871 10.355 1.00 78.44 190 GLU A N 1
ATOM 1425 C CA . GLU A 1 190 ? 1.711 -13.782 11.750 1.00 78.44 190 GLU A CA 1
ATOM 1426 C C . GLU A 1 190 ? 2.419 -12.464 12.116 1.00 78.44 190 GLU A C 1
ATOM 1428 O O . GLU A 1 190 ? 2.545 -12.12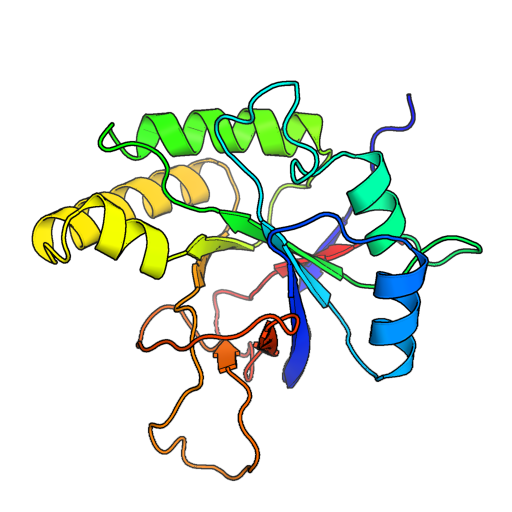7 13.293 1.00 78.44 190 GLU A O 1
ATOM 1433 N N . ASN A 1 191 ? 2.930 -11.720 11.125 1.00 82.44 191 ASN A N 1
ATOM 1434 C CA . ASN A 1 191 ? 3.712 -10.486 11.304 1.00 82.44 191 ASN A CA 1
ATOM 1435 C C . ASN A 1 191 ? 4.773 -10.585 12.431 1.00 82.44 191 ASN A C 1
ATOM 1437 O O . ASN A 1 191 ? 5.074 -9.617 13.134 1.00 82.44 191 ASN A O 1
ATOM 1441 N N . SER A 1 192 ? 5.336 -11.777 12.654 1.00 75.56 192 SER A N 1
ATOM 1442 C CA . SER A 1 192 ? 6.235 -12.091 13.774 1.00 75.56 192 SER A CA 1
ATOM 1443 C C . SER A 1 192 ? 7.712 -11.849 13.439 1.00 75.56 192 SER A C 1
ATOM 1445 O O . SER A 1 192 ? 8.527 -11.725 14.352 1.00 75.56 192 SER A O 1
ATOM 1447 N N . GLY A 1 193 ? 8.032 -11.637 12.159 1.00 72.44 193 GLY A N 1
ATOM 1448 C CA . GLY A 1 193 ? 9.380 -11.366 11.658 1.00 72.44 193 GLY A CA 1
ATOM 1449 C C . GLY A 1 193 ? 10.031 -10.083 12.189 1.00 72.44 193 GLY A C 1
ATOM 1450 O O . GLY A 1 193 ? 9.407 -9.266 12.875 1.00 72.44 193 GLY A O 1
ATOM 1451 N N . THR A 1 194 ? 11.314 -9.919 11.861 1.00 70.56 194 THR A N 1
ATOM 1452 C CA . THR A 1 194 ? 12.141 -8.754 12.222 1.00 70.56 194 THR A CA 1
ATOM 1453 C C . THR A 1 194 ? 11.723 -7.490 11.468 1.00 70.56 194 THR A C 1
ATOM 1455 O O . THR A 1 194 ? 11.740 -6.402 12.039 1.00 70.56 194 THR A O 1
ATOM 1458 N N . CYS A 1 195 ? 11.279 -7.635 10.218 1.00 74.56 195 CYS A N 1
ATOM 1459 C CA . CYS A 1 195 ? 10.671 -6.572 9.423 1.00 74.56 195 CYS A CA 1
ATOM 1460 C C . CYS A 1 195 ? 9.149 -6.621 9.596 1.00 74.56 195 CYS A C 1
ATOM 1462 O O . CYS A 1 195 ? 8.474 -7.438 8.973 1.00 74.56 195 CYS A O 1
ATOM 1464 N N . LYS A 1 196 ? 8.609 -5.771 10.475 1.00 82.88 196 LYS A N 1
ATOM 1465 C CA . LYS A 1 196 ? 7.161 -5.691 10.710 1.00 82.88 196 LYS A CA 1
ATOM 1466 C C . LYS A 1 196 ? 6.457 -4.992 9.552 1.00 82.88 196 LYS A C 1
ATOM 1468 O O . LYS A 1 196 ? 6.918 -3.949 9.090 1.00 82.88 196 LYS A O 1
ATOM 1473 N N . ILE A 1 197 ? 5.297 -5.517 9.165 1.00 89.25 197 ILE A N 1
ATOM 1474 C CA . ILE A 1 197 ? 4.318 -4.780 8.366 1.00 89.25 197 ILE A CA 1
ATOM 1475 C C . ILE A 1 197 ? 3.777 -3.642 9.228 1.00 89.25 197 ILE A C 1
ATOM 1477 O O . ILE A 1 197 ? 3.407 -3.858 10.389 1.00 89.25 197 ILE A O 1
ATOM 1481 N N . ARG A 1 198 ? 3.745 -2.436 8.662 1.00 91.00 198 ARG A N 1
ATOM 1482 C CA . ARG A 1 198 ? 3.293 -1.217 9.336 1.00 91.00 198 ARG A CA 1
ATOM 1483 C C . ARG A 1 198 ? 2.248 -0.510 8.489 1.00 91.00 198 ARG A C 1
ATOM 1485 O O . ARG A 1 198 ? 2.433 -0.369 7.282 1.00 91.00 198 ARG A O 1
ATOM 1492 N N . TRP A 1 199 ? 1.176 -0.052 9.122 1.00 95.25 199 TRP A N 1
ATOM 1493 C CA . TRP A 1 199 ? 0.102 0.693 8.465 1.00 95.25 199 TRP A CA 1
ATOM 1494 C C . TRP A 1 199 ? -0.007 2.109 9.022 1.00 95.25 199 TRP A C 1
ATOM 1496 O O . TRP A 1 199 ? 0.502 2.407 10.108 1.00 95.25 199 TRP A O 1
ATOM 1506 N N . ALA A 1 200 ? -0.683 2.977 8.277 1.00 94.50 200 ALA A N 1
ATOM 1507 C CA . ALA A 1 200 ? -1.065 4.296 8.751 1.00 94.50 200 ALA A CA 1
ATOM 1508 C C . ALA A 1 200 ? -2.413 4.234 9.487 1.00 94.50 200 ALA A C 1
ATOM 1510 O O . ALA A 1 200 ? -3.292 3.461 9.112 1.00 94.50 200 ALA A O 1
ATOM 1511 N N . TYR A 1 201 ? -2.592 5.048 10.522 1.00 92.56 201 TYR A N 1
ATOM 1512 C CA . TYR A 1 201 ? -3.865 5.192 11.232 1.00 92.56 201 TYR A CA 1
ATOM 1513 C C . TYR A 1 201 ? -4.036 6.616 11.776 1.00 92.56 201 TYR A C 1
ATOM 1515 O O . TYR A 1 201 ? -3.075 7.386 11.845 1.00 92.56 201 TYR A O 1
ATOM 1523 N N . LEU A 1 202 ? -5.258 6.974 12.181 1.00 89.69 202 LEU A N 1
ATOM 1524 C CA . LEU A 1 202 ? -5.532 8.202 12.929 1.00 89.69 202 LEU A CA 1
ATOM 1525 C C . LEU A 1 202 ? -5.935 7.858 14.364 1.00 89.69 202 LEU A C 1
ATOM 1527 O O . LEU A 1 202 ? -6.829 7.040 14.579 1.00 89.69 202 LEU A O 1
ATOM 1531 N N . SER A 1 203 ? -5.264 8.495 15.326 1.00 69.94 203 SER A N 1
ATOM 1532 C CA . SER A 1 203 ? -5.574 8.424 16.760 1.00 69.94 203 SER A CA 1
ATOM 1533 C C . SER A 1 203 ? -6.731 9.341 17.135 1.00 69.94 203 SER A C 1
ATOM 1535 O O . SER A 1 203 ? -6.639 10.531 16.748 1.00 69.94 203 SER A O 1
#

InterPro domains:
  IPR017853 Glycoside hydrolase superfamily [SSF51445] (23-151)

Foldseek 3Di:
DDQPQWDKDFDAAFAKEFEAQAQDFLVNLQVVVVVRHAAYAYEAELDDDPPDRRHDALVRQCQNFPPDDRHSVHWYAYEYADDDPDALLSSLVSVVVSCVRSNPDAAAEYEYEVVNLCVRVVNPPVSSVNSVVRNQVSSVVVRYHYAYDAAAFDPDDDPDDDDDTEAEDDDHDDHDHDDDPDGHMHTYHNLPDPRGHMTIHDD

Radius of gyration: 16.15 Å; chains: 1; bounding box: 36×49×37 Å

Secondary structure (DSSP, 8-state):
------EEEEPPTT-EEEEESS---HHHHHHHHHTT--EEEEE--SS--TT-TTS--HHHHHHHH--STT----EEEEEE----SS-HHHHHHHHHHHHHHTTPPSSSEEEEEHHHHHHHTTT-HHHHHHHHHHHHHHHHHTT-EEEEE--S---S--SS---S--EEE-SS--------SSPEEEEE----SSS--EEEE--

pLDDT: mean 76.53, std 20.2, range [24.52, 96.06]

Organism: Marinomonas mediterranea (strain ATCC 700492 / JCM 21426 / NBRC 103028 / MMB-1) (NCBI:txid717774)

Sequence (203 aa):
MANLKAQTENAKANAKGFVADGVVTYDVAKDYKSQGYEFCMRTIKLDPQDDDPSVATERELFGIMSTGKGGGALSLMPLVEAVTEQEAATDAANLLKRLEVLGIPLNITLWLDEESLKELHNSDEARIKTYRDEWTDFVIKAGYSAGYYKGGLCDCSCTSTSDNGSTVLEAPECGVGLNGHTLKTVSIGENSGTCKIRWAYLS